Protein 3AAM (pdb70)

Secondary structure (DSSP, 8-state):
-EEEEB----STTHHHHHHHHHHHHT-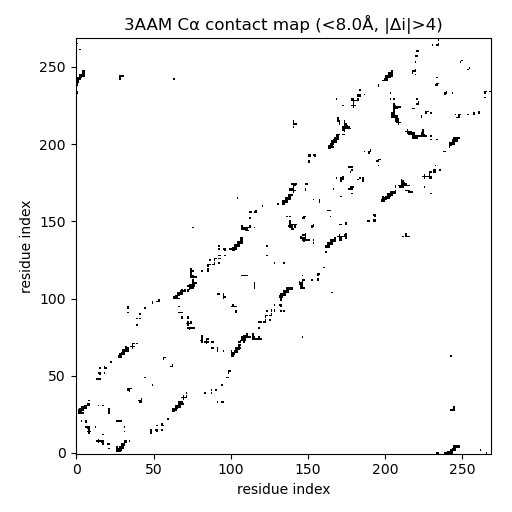S-EEEESS-TT--SPPP--HHHHHHHHHHHHHTT---EEEEPPTT--TT-SSTHHHHHHHHHHHHHHHHHHHT--EEEE---BS-HHHHHHHHHHHHHHHT--SSSEEEEE-----TTBS--SHHHHHHHHTTSS-EEEEEHHHHHHHT--TTT-HHHHHHHHHHHT-GGG--EEE--EESS-TT-----EE-TTSSSSTTHHHHHHT-GGGTTSEEEE-S--SHHHHHHHHHHHHHHHTT-

Structure (mmCIF, N/CA/C/O backbone):
data_3AAM
#
_entry.id   3AAM
#
_cell.length_a   36.646
_cell.length_b   85.273
_cell.length_c   36.580
_cell.angle_alpha   90.000
_cell.angle_beta   105.370
_cell.angle_gamma   90.000
#
_symmetry.space_group_name_H-M   'P 1 21 1'
#
loop_
_entity.id
_entity.type
_entity.pdbx_description
1 polymer 'Endonuclease IV'
2 non-polymer 'MANGANESE (II) ION'
3 non-polymer 'PHOSPHATE ION'
4 water water
#
loop_
_atom_site.group_PDB
_atom_site.id
_atom_site.type_symbol
_atom_site.label_atom_id
_atom_site.label_alt_id
_atom_site.label_comp_id
_atom_site.label_asym_id
_atom_site.label_entity_id
_atom_site.label_seq_id
_atom_site.pdbx_PDB_ins_code
_atom_site.Cartn_x
_atom_site.Cartn_y
_atom_site.Cartn_z
_atom_site.occupancy
_atom_site.B_iso_or_equiv
_atom_site.auth_seq_id
_atom_site.auth_comp_id
_atom_site.auth_asym_id
_atom_site.auth_atom_id
_atom_site.pdbx_PDB_model_num
ATOM 1 N N . PRO A 1 2 ? 7.318 10.150 2.373 1.00 16.89 2 PRO A N 1
ATOM 2 C CA . PRO A 1 2 ? 6.727 9.142 3.278 1.00 14.40 2 PRO A CA 1
ATOM 3 C C . PRO A 1 2 ? 5.276 8.830 2.927 1.00 14.27 2 PRO A C 1
ATOM 4 O O . PRO A 1 2 ? 4.510 9.716 2.546 1.00 16.46 2 PRO A O 1
ATOM 8 N N . ARG A 1 3 ? 4.905 7.562 3.063 1.00 11.18 3 ARG A N 1
ATOM 9 C CA . ARG A 1 3 ? 3.546 7.122 2.769 1.00 9.34 3 ARG A CA 1
ATOM 10 C C . ARG A 1 3 ? 2.656 7.356 3.984 1.00 8.03 3 ARG A C 1
ATOM 11 O O . ARG A 1 3 ? 3.127 7.329 5.127 1.00 8.24 3 ARG A O 1
ATOM 19 N N . TYR A 1 4 ? 1.368 7.590 3.738 1.00 6.63 4 TYR A N 1
ATOM 20 C CA . TYR A 1 4 ? 0.438 7.870 4.822 1.00 7.74 4 TYR A CA 1
ATOM 21 C C . TYR A 1 4 ? -0.928 7.235 4.601 1.00 7.46 4 TYR A C 1
ATOM 22 O O . TYR A 1 4 ? -1.371 7.041 3.468 1.00 6.80 4 TYR A O 1
ATOM 31 N N . GLY A 1 5 ? -1.605 6.929 5.700 1.00 7.42 5 GLY A N 1
ATOM 32 C CA . GLY A 1 5 ? -2.917 6.325 5.591 1.00 7.57 5 GLY A CA 1
ATOM 33 C C . GLY A 1 5 ? -3.654 6.256 6.908 1.00 7.60 5 GLY A C 1
ATOM 34 O O . GLY A 1 5 ? -3.177 6.742 7.939 1.00 7.69 5 GLY A O 1
ATOM 35 N N . PHE A 1 6 ? -4.828 5.636 6.859 1.00 7.18 6 PHE A N 1
ATOM 36 C CA . PHE A 1 6 ? -5.691 5.475 8.025 1.00 6.23 6 PHE A CA 1
ATOM 37 C C . PHE A 1 6 ? -5.957 4.000 8.249 1.00 5.67 6 PHE A C 1
ATOM 38 O O . PHE A 1 6 ? -5.525 3.141 7.477 1.00 6.51 6 PHE A O 1
ATOM 46 N N . HIS A 1 7 ? -6.696 3.724 9.316 1.00 7.25 7 HIS A N 1
ATOM 47 C CA . HIS A 1 7 ? -7.121 2.372 9.605 1.00 8.16 7 HIS A CA 1
ATOM 48 C C . HIS A 1 7 ? -8.492 2.304 8.946 1.00 8.15 7 HIS A C 1
ATOM 49 O O . HIS A 1 7 ? -9.388 3.094 9.271 1.00 9.52 7 HIS A O 1
ATOM 56 N N . LEU A 1 8 ? -8.640 1.377 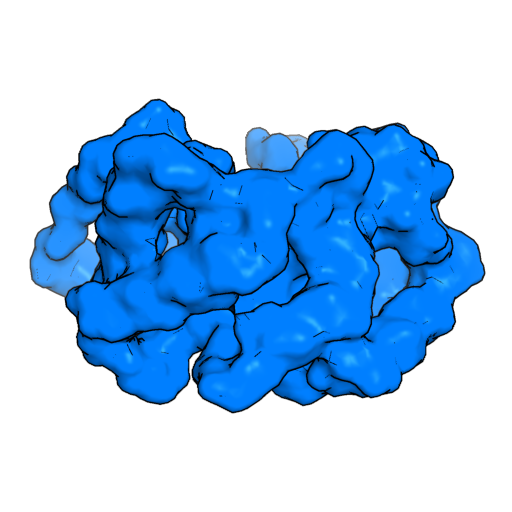8.005 1.00 7.75 8 LEU A N 1
ATOM 57 C CA . LEU A 1 8 ? -9.879 1.214 7.251 1.00 7.18 8 LEU A CA 1
ATOM 58 C C . LEU A 1 8 ? -10.678 -0.006 7.692 1.00 8.43 8 LEU A C 1
ATOM 59 O O . LEU A 1 8 ? -10.114 -0.990 8.174 1.00 9.17 8 LEU A O 1
ATOM 64 N N . SER A 1 9 ? -11.991 0.064 7.495 1.00 8.22 9 SER A N 1
ATOM 65 C CA . SER A 1 9 ? -12.892 -1.019 7.870 1.00 9.63 9 SER A CA 1
ATOM 66 C C . SER A 1 9 ? -12.901 -2.165 6.869 1.00 11.10 9 SER A C 1
ATOM 67 O O . SER A 1 9 ? -12.673 -1.966 5.676 1.00 12.29 9 SER A O 1
ATOM 70 N N . ILE A 1 10 ? -13.163 -3.370 7.366 1.00 11.08 10 ILE A N 1
ATOM 71 C CA . ILE A 1 10 ? -13.238 -4.545 6.508 1.00 12.52 10 ILE A CA 1
ATOM 72 C C . ILE A 1 10 ? -14.621 -5.172 6.628 1.00 13.36 10 ILE A C 1
ATOM 73 O O . ILE A 1 10 ? -14.877 -6.247 6.083 1.00 13.87 10 ILE A O 1
ATOM 78 N N . ALA A 1 11 ? -15.515 -4.494 7.342 1.00 13.16 11 ALA A N 1
ATOM 79 C CA . ALA A 1 11 ? -16.874 -4.992 7.524 1.00 16.43 11 ALA A CA 1
ATOM 80 C C . ALA A 1 11 ? -17.678 -4.825 6.238 1.00 16.95 11 ALA A C 1
ATOM 81 O O . ALA A 1 11 ? -17.324 -4.029 5.370 1.00 19.74 11 ALA A O 1
ATOM 83 N N . GLY A 1 12 ? -18.761 -5.582 6.115 1.00 19.51 12 GLY A N 1
ATOM 84 C CA . GLY A 1 12 ? -19.587 -5.472 4.926 1.00 19.27 12 GLY A CA 1
ATOM 85 C C . GLY A 1 12 ? -19.294 -6.493 3.844 1.00 18.90 12 GLY A C 1
ATOM 86 O O . GLY A 1 12 ? -18.365 -7.293 3.955 1.00 19.81 12 GLY A O 1
ATOM 87 N N . LYS A 1 13 ? -20.090 -6.439 2.781 1.00 18.27 13 LYS A N 1
ATOM 88 C CA . LYS A 1 13 ? -19.984 -7.355 1.650 1.00 18.44 13 LYS A CA 1
ATOM 89 C C . LYS A 1 13 ? -18.690 -7.243 0.845 1.00 18.42 13 LYS A C 1
ATOM 90 O O . LYS A 1 13 ? -18.339 -8.164 0.110 1.00 17.32 13 LYS A O 1
ATOM 96 N N . LYS A 1 14 ? -17.987 -6.122 0.978 1.00 18.48 14 LYS A N 1
ATOM 97 C CA . LYS A 1 14 ? -16.735 -5.923 0.253 1.00 18.18 14 LYS A CA 1
ATOM 98 C C . LYS A 1 14 ? -15.561 -6.597 0.963 1.00 17.32 14 LYS A C 1
ATOM 99 O O . LYS A 1 14 ? -14.504 -6.803 0.368 1.00 16.85 14 LYS A O 1
ATOM 105 N N . GLY A 1 15 ? -15.749 -6.936 2.235 1.00 15.59 15 GLY A N 1
ATOM 106 C CA . GLY A 1 15 ? -14.688 -7.580 2.990 1.00 14.19 15 GLY A CA 1
ATOM 107 C C . GLY A 1 15 ? -13.393 -6.787 2.980 1.00 13.89 15 GLY A C 1
ATOM 108 O O . GLY A 1 15 ? -13.409 -5.554 2.948 1.00 13.85 15 GLY A O 1
ATOM 109 N N . VAL A 1 16 ? -12.264 -7.487 3.006 1.00 13.76 16 VAL A N 1
ATOM 110 C CA . VAL A 1 16 ? -10.972 -6.810 3.000 1.00 13.53 16 VAL A CA 1
ATOM 111 C C . VAL A 1 16 ? -10.721 -6.080 1.684 1.00 12.78 16 VAL A C 1
ATOM 112 O O . VAL A 1 16 ? -9.942 -5.128 1.632 1.00 12.04 16 VAL A O 1
ATOM 116 N N . ALA A 1 17 ? -11.382 -6.525 0.621 1.00 11.53 17 ALA A N 1
ATOM 117 C CA . ALA A 1 17 ? -11.218 -5.886 -0.680 1.00 12.58 17 ALA A CA 1
ATOM 118 C C . ALA A 1 17 ? -11.759 -4.462 -0.612 1.00 11.62 17 ALA A C 1
ATOM 119 O O . ALA A 1 17 ? -11.259 -3.561 -1.287 1.00 10.98 17 ALA A O 1
ATOM 121 N N . GLY A 1 18 ? -12.785 -4.264 0.210 1.00 11.64 18 GLY A N 1
ATOM 122 C CA . GLY A 1 18 ? -13.372 -2.945 0.351 1.00 10.64 18 GLY A CA 1
ATOM 123 C C . GLY A 1 18 ? -12.380 -1.921 0.873 1.00 9.39 18 GLY A C 1
ATOM 124 O O . GLY A 1 18 ? -12.429 -0.747 0.502 1.00 10.07 18 GLY A O 1
ATOM 125 N N . ALA A 1 19 ? -11.475 -2.365 1.739 1.00 9.69 19 ALA A N 1
ATOM 126 C CA . ALA A 1 19 ? -10.472 -1.471 2.302 1.00 8.99 19 ALA A CA 1
ATOM 127 C C . ALA A 1 19 ? -9.509 -1.000 1.219 1.00 9.18 19 ALA A C 1
ATOM 128 O O . ALA A 1 19 ? -9.112 0.165 1.195 1.00 9.44 19 ALA A O 1
ATOM 130 N N . VAL A 1 20 ? -9.118 -1.909 0.330 1.00 9.22 20 VAL A N 1
ATOM 131 C CA . VAL A 1 20 ? -8.213 -1.541 -0.750 1.00 10.22 20 VAL A CA 1
ATOM 132 C C . VAL A 1 20 ? -8.888 -0.470 -1.608 1.00 8.78 20 VAL A C 1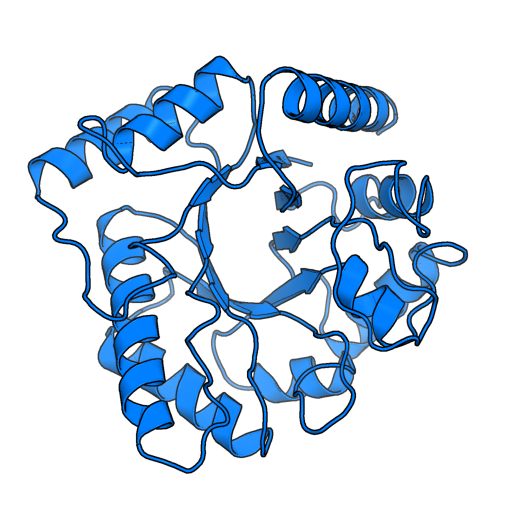
ATOM 133 O O . VAL A 1 20 ? -8.273 0.534 -1.966 1.00 9.52 20 VAL A O 1
ATOM 137 N N . GLU A 1 21 ? -10.162 -0.682 -1.927 1.00 10.90 21 GLU A N 1
ATOM 138 C CA . GLU A 1 21 ? -10.897 0.276 -2.746 1.00 9.97 21 GLU A CA 1
ATOM 139 C C . GLU A 1 21 ? -11.018 1.638 -2.081 1.00 8.63 21 GLU A C 1
ATOM 140 O O . GLU A 1 21 ? -10.879 2.670 -2.741 1.00 8.87 21 GLU A O 1
ATOM 146 N N . GLU A 1 22 ? -11.283 1.648 -0.776 1.00 9.08 22 GLU A N 1
ATOM 147 C CA . GLU A 1 22 ? -11.420 2.905 -0.055 1.00 8.67 22 GLU A CA 1
ATOM 148 C C . GLU A 1 22 ? -10.091 3.654 0.008 1.00 8.66 22 GLU A C 1
ATOM 149 O O . GLU A 1 22 ? -10.060 4.885 -0.059 1.00 7.64 22 GLU A O 1
ATOM 155 N N . ALA A 1 23 ? -8.993 2.914 0.131 1.00 9.09 23 ALA A N 1
ATOM 156 C CA . ALA A 1 23 ? -7.677 3.542 0.171 1.00 7.33 23 ALA A CA 1
ATOM 157 C C . ALA A 1 23 ? -7.427 4.265 -1.148 1.00 9.00 23 ALA A C 1
ATOM 158 O O . ALA A 1 23 ? -6.926 5.390 -1.169 1.00 7.97 23 ALA A O 1
ATOM 160 N N . THR A 1 24 ? -7.783 3.622 -2.256 1.00 9.66 24 THR A N 1
ATOM 161 C CA . THR A 1 24 ? -7.600 4.235 -3.564 1.00 11.00 24 THR A CA 1
ATOM 162 C C . THR A 1 24 ? -8.509 5.448 -3.724 1.00 11.14 24 THR A C 1
ATOM 163 O O . THR A 1 24 ? -8.093 6.490 -4.233 1.00 11.82 24 THR A O 1
ATOM 167 N N . ALA A 1 25 ? -9.751 5.306 -3.275 1.00 9.57 25 ALA A N 1
ATOM 168 C CA . ALA A 1 25 ? -10.731 6.382 -3.384 1.00 10.06 25 ALA A CA 1
ATOM 169 C C . ALA A 1 25 ? -10.322 7.617 -2.584 1.00 10.97 25 ALA A C 1
ATOM 170 O O . ALA A 1 25 ? -10.510 8.753 -3.034 1.00 11.12 25 ALA A O 1
ATOM 172 N N . LEU A 1 26 ? -9.761 7.395 -1.398 1.00 9.64 26 LEU A N 1
ATOM 173 C CA . LEU A 1 26 ? -9.327 8.497 -0.546 1.00 9.34 26 LEU A CA 1
ATOM 174 C C . LEU A 1 26 ? -7.997 9.086 -0.996 1.00 9.16 26 LEU A C 1
ATOM 175 O O . LEU A 1 26 ? -7.658 10.210 -0.631 1.00 10.15 26 LEU A O 1
ATOM 180 N N . GLY A 1 27 ? -7.242 8.323 -1.779 1.00 9.10 27 GLY A N 1
ATOM 181 C CA . GLY A 1 27 ? -5.950 8.797 -2.235 1.00 8.64 27 GLY A CA 1
ATOM 182 C C . GLY A 1 27 ? -4.852 8.529 -1.218 1.00 7.80 27 GLY A C 1
ATOM 183 O O . GLY A 1 27 ? -3.854 9.245 -1.174 1.00 7.97 27 GLY A O 1
ATOM 184 N N . LEU A 1 28 ? -5.036 7.506 -0.392 1.00 7.55 28 LEU A N 1
ATOM 185 C CA . LEU A 1 28 ? -4.029 7.156 0.612 1.00 6.89 28 LEU A CA 1
ATOM 186 C C . LEU A 1 28 ? -2.852 6.468 -0.069 1.00 8.07 28 LEU A C 1
ATOM 187 O O . LEU A 1 28 ? -2.990 5.939 -1.171 1.00 10.05 28 LEU A O 1
ATOM 192 N N . THR A 1 29 ? -1.690 6.475 0.581 1.00 7.78 29 THR A N 1
ATOM 193 C CA . THR A 1 29 ? -0.534 5.801 0.005 1.00 7.66 29 THR A CA 1
ATOM 194 C C . THR A 1 29 ? -0.074 4.644 0.887 1.00 8.28 29 THR A C 1
ATOM 195 O O . THR A 1 29 ? 1.006 4.082 0.701 1.00 9.06 29 THR A O 1
ATOM 199 N N . ALA A 1 30 ? -0.937 4.283 1.831 1.00 7.03 30 ALA A N 1
ATOM 200 C CA . ALA A 1 30 ? -0.714 3.176 2.752 1.00 5.43 30 ALA A CA 1
ATOM 201 C C . ALA A 1 30 ? -1.999 3.010 3.545 1.00 5.05 30 ALA A C 1
ATOM 202 O O . ALA A 1 30 ? -2.797 3.942 3.629 1.00 6.24 30 ALA A O 1
ATOM 204 N N . PHE A 1 31 ? -2.218 1.826 4.108 1.00 5.12 31 PHE A N 1
ATOM 205 C CA . PHE A 1 31 ? -3.413 1.612 4.916 1.00 5.10 31 PHE A CA 1
ATOM 206 C C . PHE A 1 31 ? -3.254 0.474 5.913 1.00 6.26 31 PHE A C 1
ATOM 207 O O . PHE A 1 31 ? -2.326 -0.333 5.824 1.00 7.73 31 PHE A O 1
ATOM 215 N N . GLN A 1 32 ? -4.164 0.438 6.876 1.00 5.42 32 GLN A N 1
ATOM 216 C CA . GLN A 1 32 ? -4.150 -0.564 7.929 1.00 6.34 32 GLN A CA 1
ATOM 217 C C . GLN A 1 32 ? -5.556 -1.108 8.129 1.00 4.98 32 GLN A C 1
ATOM 218 O O . GLN A 1 32 ? -6.530 -0.384 7.974 1.00 6.16 32 GLN A O 1
ATOM 224 N N . ILE A 1 33 ? -5.642 -2.388 8.474 1.00 6.54 33 ILE A N 1
ATOM 225 C CA . ILE A 1 33 ? -6.915 -3.053 8.718 1.00 7.01 33 ILE A CA 1
ATOM 226 C C . ILE A 1 33 ? -6.744 -4.077 9.831 1.00 8.35 33 ILE A C 1
ATOM 227 O O . ILE A 1 33 ? -5.624 -4.354 10.266 1.00 7.43 33 ILE A O 1
ATOM 232 N N . PHE A 1 34 ? -7.864 -4.617 10.301 1.00 8.28 34 PHE A N 1
ATOM 233 C CA . PHE A 1 34 ? -7.844 -5.675 11.304 1.00 7.53 34 PHE A CA 1
ATOM 234 C C . PHE A 1 34 ? -8.036 -6.926 10.454 1.00 10.05 34 PHE A C 1
ATOM 235 O O . PHE A 1 34 ? -8.420 -6.821 9.288 1.00 11.70 34 PHE A O 1
ATOM 243 N N . ALA A 1 35 ? -7.767 -8.098 11.023 1.00 8.77 35 ALA A N 1
ATOM 244 C CA . ALA A 1 35 ? -7.953 -9.355 10.299 1.00 9.04 35 ALA A CA 1
ATOM 245 C C . ALA A 1 35 ? -9.296 -9.973 10.686 1.00 9.48 35 ALA A C 1
ATOM 246 O O . ALA A 1 35 ? -9.722 -10.980 10.117 1.00 8.92 35 ALA A O 1
ATOM 248 N N . LYS A 1 36 ? -9.943 -9.358 11.671 1.00 10.16 36 LYS A N 1
ATOM 249 C CA . LYS A 1 36 ? -11.256 -9.771 12.159 1.00 11.53 36 LYS A CA 1
ATOM 250 C C . LYS A 1 36 ? -11.724 -8.708 13.143 1.00 13.20 36 LYS A C 1
ATOM 251 O O . LYS A 1 36 ? -10.936 -7.856 13.554 1.00 12.50 36 LYS A O 1
ATOM 257 N N . SER A 1 37 ? -13.002 -8.739 13.510 1.00 13.44 37 SER A N 1
ATOM 258 C CA . SER A 1 37 ? -13.521 -7.754 14.449 1.00 15.01 37 SER A CA 1
ATOM 259 C C . SER A 1 37 ? -12.674 -7.781 15.716 1.00 14.99 37 SER A C 1
ATOM 260 O O . SER A 1 37 ? -12.440 -8.842 16.293 1.00 15.92 37 SER A O 1
ATOM 263 N N . PRO A 1 38 ? -12.198 -6.610 16.160 1.00 14.83 38 PRO A N 1
ATOM 264 C CA . PRO A 1 38 ? -11.370 -6.511 17.366 1.00 16.10 38 PRO A CA 1
ATOM 265 C C . PRO A 1 38 ? -12.135 -6.779 18.660 1.00 16.64 38 PRO A C 1
ATOM 266 O O . PRO A 1 38 ? -11.534 -7.034 19.702 1.00 17.15 38 PRO A O 1
ATOM 270 N N . ARG A 1 39 ? -13.460 -6.725 18.586 1.00 18.51 39 ARG A N 1
ATOM 271 C CA . ARG A 1 39 ? -14.301 -6.952 19.754 1.00 21.66 39 ARG A CA 1
ATOM 272 C C . ARG A 1 39 ? -14.505 -8.427 20.086 1.00 21.71 39 ARG A C 1
ATOM 273 O O . ARG A 1 39 ? -14.969 -8.762 21.174 1.00 22.37 39 ARG A O 1
ATOM 281 N N . SER A 1 40 ? -14.168 -9.312 19.156 1.00 21.33 40 SER A N 1
ATOM 282 C CA . SER A 1 40 ? -14.343 -10.738 19.403 1.00 23.20 40 SER A CA 1
ATOM 283 C C . SER A 1 40 ? -13.099 -11.557 19.087 1.00 22.62 40 SER A C 1
ATOM 284 O O . SER A 1 40 ? -12.286 -11.173 18.249 1.00 22.99 40 SER A O 1
ATOM 287 N N . TRP A 1 41 ? -12.960 -12.690 19.771 1.00 21.96 41 TRP A N 1
ATOM 288 C CA . TRP A 1 41 ? -11.818 -13.574 19.580 1.00 21.69 41 TRP A CA 1
ATOM 289 C C . TRP A 1 41 ? -11.965 -14.482 18.364 1.00 21.73 41 TRP A C 1
ATOM 290 O O . TRP A 1 41 ? -10.981 -15.036 17.877 1.00 22.96 41 TRP A O 1
ATOM 301 N N . ARG A 1 42 ? -13.193 -14.638 17.881 1.00 22.87 42 ARG A N 1
ATOM 302 C CA . ARG A 1 42 ? -13.461 -15.502 16.735 1.00 24.17 42 ARG A CA 1
ATOM 303 C C . ARG A 1 42 ? -12.760 -15.061 15.451 1.00 21.47 42 ARG A C 1
ATOM 304 O O . ARG A 1 42 ? -12.896 -13.918 15.021 1.00 21.53 42 ARG A O 1
ATOM 312 N N . PRO A 1 43 ? -11.993 -15.968 14.825 1.00 20.40 43 PRO A N 1
ATOM 313 C CA . PRO A 1 43 ? -11.300 -15.612 13.583 1.00 19.43 43 PRO A CA 1
ATOM 314 C C . PRO A 1 43 ? -12.313 -15.404 12.463 1.00 18.37 43 PRO A C 1
ATOM 315 O O . PRO A 1 43 ? -13.381 -16.021 12.459 1.00 19.50 43 PRO A O 1
ATOM 319 N N . ARG A 1 44 ? -11.975 -14.534 11.517 1.00 15.64 44 ARG A N 1
ATOM 320 C CA . ARG A 1 44 ? -12.859 -14.239 10.393 1.00 14.07 44 ARG A CA 1
ATOM 321 C C . ARG A 1 44 ? -12.461 -15.036 9.160 1.00 13.07 44 ARG A C 1
ATOM 322 O O . ARG A 1 44 ? -11.328 -14.942 8.680 1.00 13.02 44 ARG A O 1
ATOM 330 N N . ALA A 1 45 ? -13.401 -15.825 8.649 1.00 14.10 45 ALA A N 1
ATOM 331 C CA . ALA A 1 45 ? -13.140 -16.642 7.474 1.00 14.08 45 ALA A CA 1
ATOM 332 C C . ALA A 1 45 ? -12.678 -15.789 6.300 1.00 14.26 45 ALA A C 1
ATOM 333 O O . ALA A 1 45 ? -13.261 -14.740 6.000 1.00 14.62 45 ALA A O 1
ATOM 335 N N . LEU A 1 46 ? -11.620 -16.246 5.641 1.00 13.74 46 LEU A N 1
ATOM 336 C CA . LEU A 1 46 ? -11.068 -15.544 4.493 1.00 15.26 46 LEU A CA 1
ATOM 337 C C . LEU A 1 46 ? -11.045 -16.519 3.317 1.00 15.24 46 LEU A C 1
ATOM 338 O O . LEU A 1 46 ? -10.197 -17.405 3.258 1.00 15.64 46 LEU A O 1
ATOM 343 N N . SER A 1 47 ? -11.985 -16.350 2.391 1.00 16.29 47 SER A N 1
ATOM 344 C CA . SER A 1 47 ? -12.093 -17.221 1.220 1.00 16.37 47 SER A CA 1
ATOM 345 C C . SER A 1 47 ? -11.022 -16.960 0.167 1.00 15.91 47 SER A C 1
ATOM 346 O O . SER A 1 47 ? -10.485 -15.860 0.073 1.00 13.49 47 SER A O 1
ATOM 349 N N . PRO A 1 48 ? -10.700 -17.978 -0.647 1.00 15.51 48 PRO A N 1
ATOM 350 C CA . PRO A 1 48 ? -9.687 -17.812 -1.693 1.00 14.83 48 PRO A CA 1
ATOM 351 C C . PRO A 1 48 ? -10.065 -16.701 -2.670 1.00 12.92 48 PRO A C 1
ATOM 352 O O . PRO A 1 48 ? -9.200 -15.993 -3.188 1.00 13.69 48 PRO A O 1
ATOM 356 N N . ALA A 1 49 ? -11.364 -16.551 -2.920 1.00 13.33 49 ALA A N 1
ATOM 357 C CA . ALA A 1 49 ? -11.844 -15.519 -3.829 1.00 13.83 49 ALA A CA 1
ATOM 358 C C . ALA A 1 49 ? -11.570 -14.137 -3.250 1.00 13.17 49 ALA A C 1
ATOM 359 O O . ALA A 1 49 ? -11.193 -13.220 -3.977 1.00 14.61 49 ALA A O 1
ATOM 361 N N . GLU A 1 50 ? -11.755 -13.989 -1.941 1.00 12.75 50 GLU A N 1
ATOM 362 C CA . GLU A 1 50 ? -11.504 -12.702 -1.303 1.00 12.89 50 GLU A CA 1
ATOM 363 C C . GLU A 1 50 ? -10.005 -12.412 -1.317 1.00 13.13 50 GLU A C 1
ATOM 364 O O . GLU A 1 50 ? -9.586 -11.270 -1.507 1.00 11.69 50 GLU A O 1
ATOM 370 N N . VAL A 1 51 ? -9.195 -13.449 -1.116 1.00 12.62 51 VAL A N 1
ATOM 371 C CA . VAL A 1 51 ? -7.746 -13.281 -1.133 1.00 12.78 51 VAL A CA 1
ATOM 372 C C . VAL A 1 51 ? -7.316 -12.786 -2.512 1.00 12.04 51 VAL A C 1
ATOM 373 O O . VAL A 1 51 ? -6.524 -11.850 -2.631 1.00 11.62 51 VAL A O 1
ATOM 377 N N . GLU A 1 52 ? -7.849 -13.418 -3.557 1.00 12.33 52 GLU A N 1
ATOM 378 C CA . GLU A 1 52 ? -7.523 -13.044 -4.929 1.00 12.99 52 GLU A CA 1
ATOM 379 C C . GLU A 1 52 ? -7.941 -11.607 -5.225 1.00 11.58 52 GLU A C 1
ATOM 380 O O . GLU A 1 52 ? -7.203 -10.860 -5.864 1.00 11.92 52 GLU A O 1
ATOM 386 N N . ALA A 1 53 ? -9.125 -11.225 -4.759 1.00 10.66 53 ALA A N 1
ATOM 387 C CA . ALA A 1 53 ? -9.629 -9.875 -4.985 1.00 10.63 53 ALA A CA 1
ATOM 388 C C . ALA A 1 53 ? -8.758 -8.832 -4.290 1.00 10.30 53 ALA A C 1
ATOM 389 O O . ALA A 1 53 ? -8.428 -7.799 -4.871 1.00 10.78 53 ALA A O 1
ATOM 391 N N . PHE A 1 54 ? -8.384 -9.113 -3.047 1.00 11.52 54 PHE A N 1
ATOM 392 C CA . PHE A 1 54 ? -7.548 -8.208 -2.264 1.00 11.25 54 PHE A CA 1
ATOM 393 C C . PHE A 1 54 ? -6.217 -7.969 -2.973 1.00 10.47 54 PHE A C 1
ATOM 394 O O . PHE A 1 54 ? -5.814 -6.828 -3.199 1.00 11.64 54 PHE A O 1
ATOM 402 N N . ARG A 1 55 ? -5.535 -9.054 -3.317 1.00 11.24 55 ARG A N 1
ATOM 403 C CA . ARG A 1 55 ? -4.253 -8.955 -3.999 1.00 11.91 55 ARG A CA 1
ATOM 404 C C . ARG A 1 55 ? -4.358 -8.264 -5.354 1.00 12.21 55 ARG A C 1
ATOM 405 O O . ARG A 1 55 ? -3.553 -7.395 -5.675 1.00 11.71 55 ARG A O 1
ATOM 413 N N . ALA A 1 56 ? -5.348 -8.652 -6.152 1.00 11.93 56 ALA A N 1
ATOM 414 C CA . ALA A 1 56 ? -5.525 -8.063 -7.476 1.00 13.43 56 ALA A CA 1
ATOM 415 C C . ALA A 1 56 ? -5.823 -6.573 -7.389 1.00 12.38 56 ALA A C 1
ATOM 416 O O . ALA A 1 56 ? -5.264 -5.774 -8.141 1.00 15.15 56 ALA A O 1
ATOM 418 N N . LEU A 1 57 ? -6.712 -6.200 -6.474 1.00 13.56 57 LEU A N 1
ATOM 419 C CA . LEU A 1 57 ? -7.064 -4.799 -6.302 1.00 14.07 57 LEU A CA 1
ATOM 420 C C . LEU A 1 57 ? -5.862 -3.996 -5.819 1.00 13.59 57 LEU A C 1
ATOM 421 O O . LEU A 1 57 ? -5.604 -2.896 -6.309 1.00 14.64 57 LEU A O 1
ATOM 426 N N . ARG A 1 58 ? -5.115 -4.549 -4.866 1.00 13.76 58 ARG A N 1
ATOM 427 C CA . ARG A 1 58 ? -3.945 -3.857 -4.340 1.00 15.53 58 ARG A CA 1
ATOM 428 C C . ARG A 1 58 ? -2.887 -3.625 -5.410 1.00 15.59 58 ARG A C 1
ATOM 429 O O . ARG A 1 58 ? -2.394 -2.513 -5.586 1.00 16.56 58 ARG A O 1
ATOM 437 N N . GLU A 1 59 ? -2.538 -4.686 -6.124 1.00 16.42 59 GLU A N 1
ATOM 438 C CA . GLU A 1 59 ? -1.522 -4.599 -7.161 1.00 16.04 59 GLU A CA 1
ATOM 439 C C . GLU A 1 59 ? -1.897 -3.670 -8.317 1.00 15.70 59 GLU A C 1
ATOM 440 O O . GLU A 1 59 ? -1.030 -3.023 -8.906 1.00 17.31 59 GLU A O 1
ATOM 446 N N . ALA A 1 60 ? -3.188 -3.589 -8.627 1.00 16.07 60 ALA A N 1
ATOM 447 C CA . ALA A 1 60 ? -3.659 -2.744 -9.722 1.00 15.65 60 ALA A CA 1
ATOM 448 C C . ALA A 1 60 ? -3.628 -1.254 -9.396 1.00 16.07 60 ALA A C 1
ATOM 449 O O . ALA A 1 60 ? -3.527 -0.419 -10.293 1.00 15.67 60 ALA A O 1
ATOM 451 N N . SER A 1 61 ? -3.721 -0.912 -8.118 1.00 16.20 61 SER A N 1
ATOM 452 C CA . SER A 1 61 ? -3.716 0.493 -7.746 1.00 16.38 61 SER A CA 1
ATOM 453 C C . SER A 1 61 ? -2.560 0.921 -6.859 1.00 17.15 61 SER A C 1
ATOM 454 O O . SER A 1 61 ? -2.770 1.484 -5.785 1.00 18.26 61 SER A O 1
ATOM 457 N N . GLY A 1 62 ? -1.342 0.648 -7.315 1.00 16.44 62 GLY A N 1
ATOM 458 C CA . GLY A 1 62 ? -0.164 1.062 -6.571 1.00 18.13 62 GLY A CA 1
ATOM 459 C C . GLY A 1 62 ? 0.485 0.107 -5.588 1.00 17.93 62 GLY A C 1
ATOM 460 O O . GLY A 1 62 ? 1.590 0.380 -5.119 1.00 19.12 62 GLY A O 1
ATOM 461 N N . GLY A 1 63 ? -0.170 -1.004 -5.268 1.00 17.25 63 GLY A N 1
ATOM 462 C CA . GLY A 1 63 ? 0.418 -1.933 -4.318 1.00 15.73 63 GLY A CA 1
ATOM 463 C C . GLY A 1 63 ? 0.796 -1.216 -3.033 1.00 15.91 63 GLY A C 1
ATOM 464 O O . GLY A 1 63 ? 1.905 -1.372 -2.513 1.00 16.24 63 GLY A O 1
ATOM 465 N N . LEU A 1 64 ? -0.134 -0.418 -2.524 1.00 14.47 64 LEU A N 1
ATOM 466 C CA . LEU A 1 64 ? 0.084 0.344 -1.300 1.00 13.55 64 LEU A CA 1
ATOM 467 C C . LEU A 1 64 ? 0.441 -0.538 -0.117 1.00 12.32 64 LEU A C 1
ATOM 468 O O . LEU A 1 64 ? -0.185 -1.574 0.107 1.00 12.74 64 LEU A O 1
ATOM 473 N N . PRO A 1 65 ? 1.454 -0.129 0.661 1.00 11.39 65 PRO A N 1
ATOM 474 C CA . PRO A 1 65 ? 1.872 -0.900 1.831 1.00 11.93 65 PRO A CA 1
ATOM 475 C C . PRO A 1 65 ? 0.674 -1.073 2.746 1.00 11.94 65 PRO A C 1
ATOM 476 O O . PRO A 1 65 ? -0.101 -0.131 2.967 1.00 10.90 65 PRO A O 1
ATOM 480 N N . ALA A 1 66 ? 0.522 -2.277 3.280 1.00 11.38 66 ALA A N 1
ATOM 481 C CA . ALA A 1 66 ? -0.592 -2.569 4.162 1.00 11.64 66 ALA A CA 1
ATOM 482 C C . ALA A 1 66 ? -0.104 -3.107 5.494 1.00 9.93 66 ALA A C 1
ATOM 483 O O . ALA A 1 66 ? 0.961 -3.722 5.583 1.00 10.86 66 ALA A O 1
ATOM 485 N N . VAL A 1 67 ? -0.893 -2.865 6.532 1.00 8.40 67 VAL A N 1
ATOM 486 C CA . VAL A 1 67 ? -0.563 -3.323 7.867 1.00 7.69 67 VAL A CA 1
ATOM 487 C C . VAL A 1 67 ? -1.805 -3.924 8.500 1.00 7.46 67 VAL A C 1
ATOM 488 O O . VAL A 1 67 ? -2.898 -3.380 8.360 1.00 6.02 67 VAL A O 1
ATOM 492 N N . ILE A 1 68 ? -1.641 -5.052 9.180 1.00 7.13 68 ILE A N 1
ATOM 493 C CA . ILE A 1 68 ? -2.754 -5.667 9.883 1.00 7.10 68 ILE A CA 1
ATOM 494 C C . ILE A 1 68 ? -2.504 -5.422 11.367 1.00 8.04 68 ILE A C 1
ATOM 495 O O . ILE A 1 68 ? -1.424 -5.721 11.880 1.00 9.04 68 ILE A O 1
ATOM 500 N N . HIS A 1 69 ? -3.493 -4.844 12.042 1.00 5.98 69 HIS A N 1
ATOM 501 C CA . HIS A 1 69 ? -3.380 -4.560 13.465 1.00 6.33 69 HIS A CA 1
ATOM 502 C C . HIS A 1 69 ? -4.055 -5.680 14.253 1.00 7.49 69 HIS A C 1
ATOM 503 O O . HIS A 1 69 ? -5.161 -6.099 13.914 1.00 8.15 69 HIS A O 1
ATOM 510 N N . ALA A 1 70 ? -3.382 -6.174 15.286 1.00 8.38 70 ALA A N 1
ATOM 511 C CA . ALA A 1 70 ? -3.948 -7.215 16.138 1.00 9.70 70 ALA A CA 1
ATOM 512 C C . ALA A 1 70 ? -4.973 -6.536 17.042 1.00 10.31 70 ALA A C 1
ATOM 513 O O . ALA A 1 70 ? -4.925 -5.323 17.244 1.00 10.68 70 ALA A O 1
ATOM 515 N N . SER A 1 71 ? -5.902 -7.307 17.593 1.00 9.06 71 SER A N 1
ATOM 516 C CA . SER A 1 71 ? -6.908 -6.722 18.470 1.00 11.08 71 SER A CA 1
ATOM 517 C C . SER A 1 71 ? -6.313 -6.272 19.793 1.00 11.16 71 SER A C 1
ATOM 518 O O . SER A 1 71 ? -5.271 -6.767 20.218 1.00 9.94 71 SER A O 1
ATOM 521 N N . TYR A 1 72 ? -6.988 -5.331 20.445 1.00 11.14 72 TYR A N 1
ATOM 522 C CA . TYR A 1 72 ? -6.547 -4.829 21.735 1.00 11.01 72 TYR A CA 1
ATOM 523 C C . TYR A 1 72 ? -6.712 -5.952 22.758 1.00 10.90 72 TYR A C 1
ATOM 524 O O . TYR A 1 72 ? -6.137 -5.909 23.845 1.00 10.97 72 TYR A O 1
ATOM 533 N N . LEU A 1 73 ? -7.504 -6.958 22.393 1.00 8.93 73 LEU A N 1
ATOM 534 C CA . LEU A 1 73 ? -7.759 -8.097 23.265 1.00 10.30 73 LEU A CA 1
ATOM 535 C C . LEU A 1 73 ? -6.497 -8.901 23.522 1.00 10.29 73 LEU A C 1
ATOM 536 O O . LEU A 1 73 ? -6.355 -9.536 24.564 1.00 11.17 73 LEU A O 1
ATOM 541 N N . VAL A 1 74 ? -5.583 -8.877 22.564 1.00 10.42 74 VAL A N 1
ATOM 542 C CA . VAL A 1 74 ? -4.348 -9.632 22.697 1.00 9.89 74 VAL A CA 1
ATOM 543 C C . VAL A 1 74 ? -3.457 -9.106 23.815 1.00 9.65 74 VAL A C 1
ATOM 544 O O . VAL A 1 74 ? -3.100 -7.929 23.838 1.00 10.97 74 VAL A O 1
ATOM 548 N N . ASN A 1 75 ? -3.120 -9.979 24.759 1.00 9.32 75 ASN A N 1
ATOM 549 C CA . ASN A 1 75 ? -2.234 -9.607 25.856 1.00 8.40 75 ASN A CA 1
ATOM 550 C C . ASN A 1 75 ? -1.166 -10.684 26.007 1.00 7.80 75 ASN A C 1
ATOM 551 O O . ASN A 1 75 ? -1.351 -11.672 26.719 1.00 8.18 75 ASN A O 1
ATOM 556 N N . LEU A 1 76 ? -0.045 -10.482 25.327 1.00 7.36 76 LEU A N 1
ATOM 557 C CA . LEU A 1 76 ? 1.054 -11.434 25.359 1.00 8.48 76 LEU A CA 1
ATOM 558 C C . LEU A 1 76 ? 1.763 -11.497 26.708 1.00 7.84 76 LEU A C 1
ATOM 559 O O . LEU A 1 76 ? 2.643 -12.332 26.902 1.00 8.85 76 LEU A O 1
ATOM 564 N N . GLY A 1 77 ? 1.371 -10.628 27.636 1.00 8.93 77 GLY A N 1
ATOM 565 C CA . GLY A 1 77 ? 1.990 -10.633 28.951 1.00 8.59 77 GLY A CA 1
ATOM 566 C C . GLY A 1 77 ? 1.156 -11.349 30.000 1.00 7.85 77 GLY A C 1
ATOM 567 O O . GLY A 1 77 ? 1.583 -11.500 31.145 1.00 10.42 77 GLY A O 1
ATOM 568 N N . ALA A 1 78 ? -0.029 -11.808 29.612 1.00 8.18 78 ALA A N 1
ATOM 569 C CA . ALA A 1 78 ? -0.920 -12.492 30.542 1.00 8.86 78 ALA A CA 1
ATOM 570 C C . ALA A 1 78 ? -0.315 -13.768 31.104 1.00 10.36 78 ALA A C 1
ATOM 571 O O . ALA A 1 78 ? 0.320 -14.537 30.385 1.00 10.26 78 ALA A O 1
ATOM 573 N N . GLU A 1 79 ? -0.515 -13.983 32.400 1.00 11.61 79 GLU A N 1
ATOM 574 C CA . GLU A 1 79 ? -0.022 -15.185 33.059 1.00 12.93 79 GLU A CA 1
ATOM 575 C C . GLU A 1 79 ? -1.069 -16.290 32.934 1.00 12.82 79 GLU A C 1
ATOM 576 O O . GLU A 1 79 ? -0.727 -17.468 32.840 1.00 14.08 79 GLU A O 1
ATOM 582 N N . GLY A 1 80 ? -2.340 -15.895 32.924 1.00 12.98 80 GLY A N 1
ATOM 583 C CA . GLY A 1 80 ? -3.426 -16.852 32.814 1.00 12.24 80 GLY A CA 1
ATOM 584 C C . GLY A 1 80 ? -3.640 -17.365 31.402 1.00 12.28 80 GLY A C 1
ATOM 585 O O . GLY A 1 80 ? -2.859 -17.066 30.498 1.00 11.92 80 GLY A O 1
ATOM 586 N N . GLU A 1 81 ? -4.712 -18.131 31.218 1.00 11.18 81 GLU A N 1
ATOM 587 C CA . GLU A 1 81 ? -5.035 -18.721 29.925 1.00 9.76 81 GLU A CA 1
ATOM 588 C C . GLU A 1 81 ? -5.348 -17.680 28.853 1.00 10.15 81 GLU A C 1
ATOM 589 O O . GLU A 1 81 ? -5.482 -18.008 27.674 1.00 9.97 81 GLU A O 1
ATOM 595 N N . LEU A 1 82 ? -5.476 -16.424 29.266 1.00 10.93 82 LEU A N 1
ATOM 596 C CA . LEU A 1 82 ? -5.710 -15.339 28.321 1.00 10.55 82 LEU A CA 1
ATOM 597 C C . LEU A 1 82 ? -4.489 -15.309 27.397 1.00 10.61 82 LEU A C 1
ATOM 598 O O . LEU A 1 82 ? -4.564 -14.855 26.255 1.00 11.44 82 LEU A O 1
ATOM 603 N N . TRP A 1 83 ? -3.364 -15.811 27.898 1.00 9.54 83 TRP A N 1
ATOM 604 C CA . TRP A 1 83 ? -2.133 -15.843 27.122 1.00 9.38 83 TRP A CA 1
ATOM 605 C C . TRP A 1 83 ? -2.314 -16.743 25.904 1.00 8.85 83 TRP A C 1
ATOM 606 O O . TRP A 1 83 ? -2.024 -16.340 24.780 1.00 9.02 83 TRP A O 1
ATOM 617 N N . GLU A 1 84 ? -2.797 -17.961 26.132 1.00 8.37 84 GLU A N 1
ATOM 618 C CA . GLU A 1 84 ? -3.018 -18.902 25.040 1.00 8.56 84 GLU A CA 1
ATOM 619 C C . GLU A 1 84 ? -3.987 -18.321 24.012 1.00 7.98 84 GLU A C 1
ATOM 620 O O . GLU A 1 84 ? -3.776 -18.442 22.804 1.00 10.00 84 GLU A O 1
ATOM 626 N N . LYS A 1 85 ? -5.053 -17.690 24.49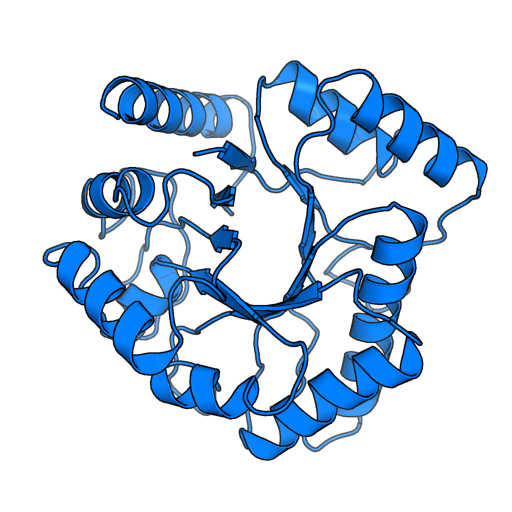3 1.00 10.32 85 LYS A N 1
ATOM 627 C CA . LYS A 1 85 ? -6.034 -17.096 23.592 1.00 8.75 85 LYS A CA 1
ATOM 628 C C . LYS A 1 85 ? -5.378 -15.989 22.767 1.00 9.24 85 LYS A C 1
ATOM 629 O O . LYS A 1 85 ? -5.606 -15.879 21.559 1.00 10.45 85 LYS A O 1
ATOM 635 N N . SER A 1 86 ? -4.545 -15.190 23.427 1.00 8.94 86 SER A N 1
ATOM 636 C CA . SER A 1 86 ? -3.853 -14.081 22.779 1.00 9.55 86 SER A CA 1
ATOM 637 C C . SER A 1 86 ? -2.841 -14.560 21.742 1.00 9.63 86 SER A C 1
ATOM 638 O O . SER A 1 86 ? -2.774 -14.022 20.636 1.00 9.68 86 SER A O 1
ATOM 641 N N . VAL A 1 87 ? -2.052 -15.566 22.107 1.00 9.15 87 VAL A N 1
ATOM 642 C CA . VAL A 1 87 ? -1.055 -16.121 21.197 1.00 9.53 87 VAL A CA 1
ATOM 643 C C . VAL A 1 87 ? -1.739 -16.684 19.954 1.00 9.38 87 VAL A C 1
ATOM 644 O O . VAL A 1 87 ? -1.307 -16.433 18.828 1.00 10.13 87 VAL A O 1
ATOM 648 N N . ALA A 1 88 ? -2.813 -17.441 20.162 1.00 9.95 88 ALA A N 1
ATOM 649 C CA . ALA A 1 88 ? -3.554 -18.031 19.053 1.00 9.55 88 ALA A CA 1
ATOM 650 C C . ALA A 1 88 ? -4.179 -16.957 18.164 1.00 10.25 88 ALA A C 1
ATOM 651 O O . ALA A 1 88 ? -4.211 -17.096 16.942 1.00 9.26 88 ALA A O 1
ATOM 653 N N . SER A 1 89 ? -4.682 -15.888 18.772 1.00 9.28 89 SER A N 1
ATOM 654 C CA . SER A 1 89 ? -5.299 -14.819 17.992 1.00 9.62 89 SER A CA 1
ATOM 655 C C . SER A 1 89 ? -4.261 -14.103 17.134 1.00 8.36 89 SER A C 1
ATOM 656 O O . SER A 1 89 ? -4.522 -13.782 15.970 1.00 7.42 89 SER A O 1
ATOM 659 N N . LEU A 1 90 ? -3.083 -13.857 17.705 1.00 7.72 90 LEU A N 1
ATOM 660 C CA . LEU A 1 90 ? -2.023 -13.182 16.967 1.00 6.98 90 LEU A CA 1
ATOM 661 C C . LEU A 1 90 ? -1.516 -14.078 15.841 1.00 8.01 90 LEU A C 1
ATOM 662 O O . LEU A 1 90 ? -1.153 -13.591 14.773 1.00 8.89 90 LEU A O 1
ATOM 667 N N . ALA A 1 91 ? -1.498 -15.389 16.078 1.00 8.31 91 ALA A N 1
ATOM 668 C CA . ALA A 1 91 ? -1.052 -16.328 15.054 1.00 9.78 91 ALA A CA 1
ATOM 669 C C . ALA A 1 91 ? -2.022 -16.238 13.881 1.00 8.53 91 ALA A C 1
ATOM 670 O O . ALA A 1 91 ? -1.616 -16.308 12.722 1.00 9.14 91 ALA A O 1
ATOM 672 N N . ASP A 1 92 ? -3.306 -16.078 14.191 1.00 9.75 92 ASP A N 1
ATOM 673 C CA . ASP A 1 92 ? -4.324 -15.955 13.153 1.00 9.73 92 ASP A CA 1
ATOM 674 C C . ASP A 1 92 ? -4.058 -14.700 12.329 1.00 9.97 92 ASP A C 1
ATOM 675 O O . ASP A 1 92 ? -4.136 -14.734 11.103 1.00 10.60 92 ASP A O 1
ATOM 680 N N . ASP A 1 93 ? -3.744 -13.593 13.000 1.00 9.91 93 ASP A N 1
ATOM 681 C CA . ASP A 1 93 ? -3.454 -12.347 12.293 1.00 9.25 93 ASP A CA 1
ATOM 682 C C . ASP A 1 93 ? -2.298 -12.549 11.320 1.00 8.07 93 ASP A C 1
ATOM 683 O O . ASP A 1 93 ? -2.343 -12.087 10.186 1.00 8.44 93 ASP A O 1
ATOM 688 N N . LEU A 1 94 ? -1.256 -13.238 11.774 1.00 7.91 94 LEU A N 1
ATOM 689 C CA . LEU A 1 94 ? -0.083 -13.482 10.940 1.00 7.49 94 LEU A CA 1
ATOM 690 C C . LEU A 1 94 ? -0.392 -14.388 9.750 1.00 7.46 94 LEU A C 1
ATOM 691 O O . LEU A 1 94 ? 0.096 -14.157 8.646 1.00 9.23 94 LEU A O 1
ATOM 696 N N . GLU A 1 95 ? -1.196 -15.420 9.989 1.00 7.56 95 GLU A N 1
ATOM 697 C CA . GLU A 1 95 ? -1.582 -16.359 8.944 1.00 9.01 95 GLU A CA 1
ATOM 698 C C . GLU A 1 95 ? -2.435 -15.654 7.888 1.00 9.48 95 GLU A C 1
ATOM 699 O O . GLU A 1 95 ? -2.247 -15.860 6.686 1.00 10.77 95 GLU A O 1
ATOM 705 N N . LYS A 1 96 ? -3.362 -14.815 8.343 1.00 8.41 96 LYS A N 1
ATOM 706 C CA . LYS A 1 96 ? -4.228 -14.078 7.433 1.00 9.23 96 LYS A CA 1
ATOM 707 C C . LYS A 1 96 ? -3.383 -13.086 6.633 1.00 10.37 96 LYS A C 1
ATOM 708 O O . LYS A 1 96 ? -3.571 -12.927 5.427 1.00 9.73 96 LYS A O 1
ATOM 714 N N . ALA A 1 97 ? -2.439 -12.431 7.302 1.00 8.79 97 ALA A N 1
ATOM 715 C CA . ALA A 1 97 ? -1.569 -11.478 6.624 1.00 8.77 97 ALA A CA 1
ATOM 716 C C . ALA A 1 97 ? -0.759 -12.182 5.533 1.00 9.03 97 ALA A C 1
ATOM 717 O O . ALA A 1 97 ? -0.586 -11.652 4.434 1.00 9.13 97 ALA A O 1
ATOM 719 N N . ALA A 1 98 ? -0.263 -13.378 5.834 1.00 9.71 98 ALA A N 1
ATOM 720 C CA . ALA A 1 98 ? 0.519 -14.128 4.855 1.00 10.47 98 ALA A CA 1
ATOM 721 C C . ALA A 1 98 ? -0.327 -14.439 3.623 1.00 11.01 98 ALA A C 1
ATOM 722 O O . ALA A 1 98 ? 0.133 -14.297 2.491 1.00 12.19 98 ALA A O 1
ATOM 724 N N . LEU A 1 99 ? -1.565 -14.862 3.847 1.00 11.72 99 LEU A N 1
ATOM 725 C CA . LEU A 1 99 ? -2.461 -15.180 2.743 1.00 11.66 99 LEU A CA 1
ATOM 726 C C . LEU A 1 99 ? -2.738 -13.952 1.886 1.00 11.37 99 LEU A C 1
ATOM 727 O O . LEU A 1 99 ? -2.749 -14.026 0.656 1.00 12.23 99 LEU A O 1
ATOM 732 N N . LEU A 1 100 ? -2.953 -12.818 2.540 1.00 10.64 100 LEU A N 1
ATOM 733 C CA . LEU A 1 100 ? -3.250 -11.582 1.831 1.00 10.76 100 LEU A CA 1
ATOM 734 C C . LEU A 1 100 ? -2.038 -10.898 1.214 1.00 11.30 100 LEU A C 1
ATOM 735 O O . LEU A 1 100 ? -2.187 -10.018 0.375 1.00 12.43 100 LEU A O 1
ATOM 740 N N . GLY A 1 101 ? -0.841 -11.300 1.625 1.00 11.51 101 GLY A N 1
ATOM 741 C CA . GLY A 1 101 ? 0.356 -10.675 1.099 1.00 10.38 101 GLY A CA 1
ATOM 742 C C . GLY A 1 101 ? 0.661 -9.378 1.830 1.00 11.39 101 GLY A C 1
ATOM 743 O O . GLY A 1 101 ? 1.391 -8.526 1.323 1.00 12.86 101 GLY A O 1
ATOM 744 N N . VAL A 1 102 ? 0.076 -9.220 3.016 1.00 9.83 102 VAL A N 1
ATOM 745 C CA . VAL A 1 102 ? 0.298 -8.035 3.843 1.00 11.09 102 VAL A CA 1
ATOM 746 C C . VAL A 1 102 ? 1.654 -8.224 4.519 1.00 10.46 102 VAL A C 1
ATOM 747 O O . VAL A 1 102 ? 1.876 -9.222 5.199 1.00 13.44 102 VAL A O 1
ATOM 751 N N . GLU A 1 103 ? 2.555 -7.264 4.342 1.00 13.07 103 GLU A N 1
ATOM 752 C CA . GLU A 1 103 ? 3.897 -7.391 4.898 1.00 14.14 103 GLU A CA 1
ATOM 753 C C . GLU A 1 103 ? 4.071 -7.194 6.398 1.00 13.10 103 GLU A C 1
ATOM 754 O O . GLU A 1 103 ? 5.040 -7.696 6.965 1.00 13.29 103 GLU A O 1
ATOM 760 N N . TYR A 1 104 ? 3.148 -6.492 7.048 1.00 12.02 104 TYR A N 1
ATOM 761 C CA . TYR A 1 104 ? 3.285 -6.243 8.482 1.00 10.12 104 TYR A CA 1
ATOM 762 C C . TYR A 1 104 ? 2.053 -6.499 9.339 1.00 9.31 104 TYR A C 1
ATOM 763 O O . TYR A 1 104 ? 0.924 -6.266 8.915 1.00 8.02 104 TYR A O 1
ATOM 772 N N . VAL A 1 105 ? 2.301 -6.977 10.554 1.00 7.94 105 VAL A N 1
ATOM 773 C CA . VAL A 1 105 ? 1.261 -7.203 11.554 1.00 7.11 105 VAL A CA 1
ATOM 774 C C . VAL A 1 105 ? 1.799 -6.471 12.781 1.00 6.19 105 VAL A C 1
ATOM 775 O O . VAL A 1 105 ? 2.946 -6.677 13.171 1.00 9.37 105 VAL A O 1
ATOM 779 N N . VAL A 1 106 ? 0.987 -5.604 13.376 1.00 6.13 106 VAL A N 1
ATOM 780 C CA . VAL A 1 106 ? 1.422 -4.845 14.543 1.00 6.29 106 VAL A CA 1
ATOM 781 C C . VAL A 1 106 ? 0.557 -5.166 15.756 1.00 6.77 106 VAL A C 1
ATOM 782 O O . VAL A 1 106 ? -0.663 -5.305 15.644 1.00 7.32 106 VAL A O 1
ATOM 786 N N . VAL A 1 107 ? 1.197 -5.282 16.915 1.00 6.94 107 VAL A N 1
ATOM 787 C CA . VAL A 1 107 ? 0.500 -5.623 18.146 1.00 7.42 107 VAL A CA 1
ATOM 788 C C . VAL A 1 107 ? 1.066 -4.847 19.319 1.00 7.34 107 VAL A C 1
ATOM 789 O O . VAL A 1 107 ? 2.241 -4.489 19.315 1.00 8.65 107 VAL A O 1
ATOM 793 N N . HIS A 1 108 ? 0.234 -4.558 20.316 1.00 7.70 108 HIS A N 1
ATOM 794 C CA . HIS A 1 108 ? 0.761 -3.879 21.487 1.00 10.21 108 HIS A CA 1
ATOM 795 C C . HIS A 1 108 ? 1.359 -5.003 22.342 1.00 10.51 108 HIS A C 1
ATOM 796 O O . HIS A 1 108 ? 0.889 -6.139 22.299 1.00 10.69 108 HIS A O 1
ATOM 803 N N . PRO A 1 109 ? 2.433 -4.713 23.091 1.00 10.50 109 PRO A N 1
ATOM 804 C CA . PRO A 1 109 ? 3.109 -5.700 23.942 1.00 13.01 109 PRO A CA 1
ATOM 805 C C . PRO A 1 109 ? 2.249 -6.410 24.975 1.00 12.61 109 PRO A C 1
ATOM 806 O O . PRO A 1 109 ? 2.397 -7.616 25.190 1.00 14.14 109 PRO A O 1
ATOM 810 N N . GLY A 1 110 ? 1.356 -5.663 25.613 1.00 12.35 110 GLY A N 1
ATOM 811 C CA . GLY A 1 110 ? 0.513 -6.238 26.643 1.00 12.38 110 GLY A CA 1
ATOM 812 C C . GLY A 1 110 ? 1.020 -5.806 28.008 1.00 13.20 110 GLY A C 1
ATOM 813 O O . GLY A 1 110 ? 1.805 -4.859 28.110 1.00 13.88 110 GLY A O 1
ATOM 814 N N . SER A 1 111 ? 0.583 -6.495 29.055 1.00 12.33 111 SER A N 1
ATOM 815 C CA . SER A 1 111 ? 0.997 -6.158 30.411 1.00 13.28 111 SER A CA 1
ATOM 816 C C . SER A 1 111 ? 1.474 -7.380 31.183 1.00 13.23 111 SER A C 1
ATOM 817 O O . SER A 1 111 ? 0.854 -8.443 31.127 1.00 14.30 111 SER A O 1
ATOM 820 N N . GLY A 1 112 ? 2.574 -7.210 31.909 1.00 13.74 112 GLY A N 1
ATOM 821 C CA . GLY A 1 112 ? 3.141 -8.298 32.687 1.00 13.71 112 GLY A CA 1
ATOM 822 C C . GLY A 1 112 ? 4.656 -8.321 32.577 1.00 12.20 112 GLY A C 1
ATOM 823 O O . GLY A 1 112 ? 5.286 -7.282 32.378 1.00 13.29 112 GLY A O 1
ATOM 824 N N . ARG A 1 113 ? 5.246 -9.502 32.716 1.00 10.74 113 ARG A N 1
ATOM 825 C CA . ARG A 1 113 ? 6.693 -9.647 32.612 1.00 11.68 113 ARG A CA 1
ATOM 826 C C . ARG A 1 113 ? 7.124 -9.489 31.156 1.00 12.18 113 ARG A C 1
ATOM 827 O O . ARG A 1 113 ? 6.528 -10.090 30.263 1.00 11.08 113 ARG A O 1
ATOM 835 N N . PRO A 1 114 ? 8.160 -8.674 30.895 1.00 11.80 114 PRO A N 1
ATOM 836 C CA . PRO A 1 114 ? 8.597 -8.512 29.507 1.00 11.84 114 PRO A CA 1
ATOM 837 C C . PRO A 1 114 ? 8.975 -9.861 28.894 1.00 11.50 114 PRO A C 1
ATOM 838 O O . PRO A 1 114 ? 8.748 -10.100 27.708 1.00 12.00 114 PRO A O 1
ATOM 842 N N . GLU A 1 115 ? 9.540 -10.744 29.714 1.00 12.18 115 GLU A N 1
ATOM 843 C CA . GLU A 1 115 ? 9.941 -12.068 29.247 1.00 12.85 115 GLU A CA 1
ATOM 844 C C . GLU A 1 115 ? 8.748 -12.881 28.746 1.00 12.45 115 GLU A C 1
ATOM 845 O O . GLU A 1 115 ? 8.872 -13.667 27.806 1.00 12.62 115 GLU A O 1
ATOM 851 N N . ARG A 1 116 ? 7.593 -12.692 29.377 1.00 12.24 116 ARG A N 1
ATOM 852 C CA . ARG A 1 116 ? 6.381 -13.403 28.983 1.00 11.65 116 ARG A CA 1
ATOM 853 C C . ARG A 1 116 ? 5.905 -12.894 27.621 1.00 10.24 116 ARG A C 1
ATOM 854 O O . ARG A 1 116 ? 5.420 -13.664 26.793 1.00 10.82 116 ARG A O 1
ATOM 862 N N . VAL A 1 117 ? 6.055 -11.593 27.395 1.00 10.16 117 VAL A N 1
ATOM 863 C CA . VAL A 1 117 ? 5.652 -10.986 26.132 1.00 10.16 117 VAL A CA 1
ATOM 864 C C . VAL A 1 117 ? 6.506 -11.536 24.991 1.00 9.46 117 VAL A C 1
ATOM 865 O O . VAL A 1 117 ? 5.983 -11.918 23.943 1.00 10.13 117 VAL A O 1
ATOM 869 N N . LYS A 1 118 ? 7.820 -11.584 25.197 1.00 10.38 118 LYS A N 1
ATOM 870 C CA . LYS A 1 118 ? 8.718 -12.099 24.170 1.00 10.34 118 LYS A CA 1
ATOM 871 C C . LYS A 1 118 ? 8.344 -13.551 23.885 1.00 10.42 118 LYS A C 1
ATOM 872 O O . LYS A 1 118 ? 8.261 -13.962 22.728 1.00 11.53 118 LYS A O 1
ATOM 878 N N . GLU A 1 119 ? 8.105 -14.325 24.943 1.00 11.07 119 GLU A N 1
ATOM 879 C CA . GLU A 1 119 ? 7.719 -15.721 24.777 1.00 10.75 119 GLU A CA 1
ATOM 880 C C . GLU A 1 119 ? 6.453 -15.807 23.921 1.00 12.28 119 GLU A C 1
ATOM 881 O O . GLU A 1 119 ? 6.366 -16.625 23.002 1.00 12.35 119 GLU A O 1
ATOM 887 N N . GLY A 1 120 ? 5.480 -14.952 24.221 1.00 12.07 120 GLY A N 1
ATOM 888 C CA . GLY A 1 120 ? 4.238 -14.945 23.465 1.00 12.17 120 GLY A CA 1
ATOM 889 C C . GLY A 1 120 ? 4.414 -14.572 22.002 1.00 11.67 120 GLY A C 1
ATOM 890 O O . GLY A 1 120 ? 3.862 -15.228 21.118 1.00 10.49 120 GLY A O 1
ATOM 891 N N . ALA A 1 121 ? 5.175 -13.513 21.740 1.00 10.10 121 ALA A N 1
ATOM 892 C CA . ALA A 1 121 ? 5.411 -13.078 20.368 1.00 10.98 121 ALA A CA 1
ATOM 893 C C . ALA A 1 121 ? 6.063 -14.189 19.553 1.00 10.40 121 ALA A C 1
ATOM 894 O O . ALA A 1 121 ? 5.649 -14.471 18.429 1.00 9.62 121 ALA A O 1
ATOM 896 N N . LEU A 1 122 ? 7.084 -14.821 20.122 1.00 10.13 122 LEU A N 1
ATOM 897 C CA . LEU A 1 122 ? 7.778 -15.898 19.424 1.00 11.32 122 LEU A CA 1
ATOM 898 C C . LEU A 1 122 ? 6.885 -17.110 19.182 1.00 10.44 122 LEU A C 1
ATOM 899 O O . LEU A 1 122 ? 6.964 -17.739 18.130 1.00 11.22 122 LEU A O 1
ATOM 904 N N . LYS A 1 123 ? 6.033 -17.438 20.151 1.00 10.76 123 LYS A N 1
ATOM 905 C CA . LYS A 1 123 ? 5.137 -18.579 20.006 1.00 10.94 123 LYS A CA 1
ATOM 906 C C . LYS A 1 123 ? 4.133 -18.343 18.878 1.00 10.10 123 LYS A C 1
ATOM 907 O O . LYS A 1 123 ? 3.815 -19.259 18.123 1.00 10.84 123 LYS A O 1
ATOM 913 N N . ALA A 1 124 ? 3.636 -17.115 18.767 1.00 9.11 124 ALA A N 1
ATOM 914 C CA . ALA A 1 124 ? 2.677 -16.779 17.720 1.00 9.96 124 ALA A CA 1
ATOM 915 C C . ALA A 1 124 ? 3.319 -16.949 16.346 1.00 10.07 124 ALA A C 1
ATOM 916 O O . ALA A 1 124 ? 2.702 -17.485 15.424 1.00 9.89 124 ALA A O 1
ATOM 918 N N . LEU A 1 125 ? 4.559 -16.486 16.215 1.00 11.06 125 LEU A N 1
ATOM 919 C CA . LEU A 1 125 ? 5.286 -16.606 14.956 1.00 12.43 125 LEU A CA 1
ATOM 920 C C . LEU A 1 125 ? 5.476 -18.075 14.596 1.00 12.77 125 LEU A C 1
ATOM 921 O O . LEU A 1 125 ? 5.328 -18.465 13.439 1.00 13.05 125 LEU A O 1
ATOM 926 N N . ARG A 1 126 ? 5.801 -18.889 15.595 1.00 12.43 126 ARG A N 1
ATOM 927 C CA . ARG A 1 126 ? 6.013 -20.311 15.361 1.00 12.31 126 ARG A CA 1
ATOM 928 C C . ARG A 1 126 ? 4.712 -21.002 14.964 1.00 12.97 126 ARG A C 1
ATOM 929 O O . ARG A 1 126 ? 4.680 -21.789 14.017 1.00 12.55 126 ARG A O 1
ATOM 937 N N . LEU A 1 127 ? 3.634 -20.706 15.681 1.00 11.93 127 LEU A N 1
ATOM 938 C CA . LEU A 1 127 ? 2.347 -21.305 15.356 1.00 12.39 127 LEU A CA 1
ATOM 939 C C . LEU A 1 127 ? 1.936 -20.959 13.931 1.00 13.84 127 LEU A C 1
ATOM 940 O O . LEU A 1 127 ? 1.405 -21.797 13.208 1.00 14.62 127 LEU A O 1
ATOM 945 N N . ALA A 1 128 ? 2.190 -19.721 13.527 1.00 14.36 128 ALA A N 1
ATOM 946 C CA . ALA A 1 128 ? 1.822 -19.275 12.189 1.00 14.82 128 ALA A CA 1
ATOM 947 C C . ALA A 1 128 ? 2.784 -19.773 11.120 1.00 16.60 128 ALA A C 1
ATOM 948 O O . ALA A 1 128 ? 2.519 -19.627 9.927 1.00 16.05 128 ALA A O 1
ATOM 950 N N . GLY A 1 129 ? 3.897 -20.364 11.545 1.00 18.09 129 GLY A N 1
ATOM 951 C CA . GLY A 1 129 ? 4.876 -20.856 10.593 1.00 22.13 129 GLY A CA 1
ATOM 952 C C . GLY A 1 129 ? 5.330 -19.735 9.682 1.00 25.67 129 GLY A C 1
ATOM 953 O O . GLY A 1 129 ? 5.587 -19.940 8.497 1.00 25.98 129 GLY A O 1
ATOM 954 N N . VAL A 1 130 ? 5.423 -18.537 10.245 1.00 27.50 130 VAL A N 1
ATOM 955 C CA . VAL A 1 130 ? 5.833 -17.364 9.487 1.00 30.46 130 VAL A CA 1
ATOM 956 C C . VAL A 1 130 ? 7.327 -17.361 9.189 1.00 31.58 130 VAL A C 1
ATOM 957 O O . VAL A 1 130 ? 8.145 -17.724 10.037 1.00 32.21 130 VAL A O 1
ATOM 961 N N . ARG A 1 131 ? 7.672 -16.959 7.970 1.00 32.73 131 ARG A N 1
ATOM 962 C CA . ARG A 1 131 ? 9.065 -16.870 7.566 1.00 34.35 131 ARG A CA 1
ATOM 963 C C . ARG A 1 131 ? 9.506 -15.416 7.643 1.00 35.05 131 ARG A C 1
ATOM 964 O O . ARG A 1 131 ? 9.198 -14.725 8.612 1.00 36.34 131 ARG A O 1
ATOM 972 N N . SER A 1 132 ? 10.223 -14.947 6.630 1.00 34.67 132 SER A N 1
ATOM 973 C CA . SER A 1 132 ? 10.684 -13.566 6.625 1.00 34.17 132 SER A CA 1
ATOM 974 C C . SER A 1 132 ? 9.518 -12.618 6.360 1.00 33.32 132 SER A C 1
ATOM 975 O O . SER A 1 132 ? 9.642 -11.404 6.510 1.00 33.35 132 SER A O 1
ATOM 978 N N . ARG A 1 133 ? 8.379 -13.189 5.982 1.00 32.55 133 ARG A N 1
ATOM 979 C CA . ARG A 1 133 ? 7.184 -12.413 5.682 1.00 31.03 133 ARG A CA 1
ATOM 980 C C . ARG A 1 133 ? 5.956 -13.209 6.124 1.00 27.98 133 ARG A C 1
ATOM 981 O O . ARG A 1 133 ? 5.848 -14.399 5.835 1.00 29.74 133 ARG A O 1
ATOM 989 N N . PRO A 1 134 ? 5.013 -12.564 6.831 1.00 23.79 134 PRO A N 1
ATOM 990 C CA . PRO A 1 134 ? 5.027 -11.158 7.240 1.00 20.03 134 PRO A CA 1
ATOM 991 C C . PRO A 1 134 ? 5.925 -10.902 8.442 1.00 16.23 134 PRO A C 1
ATOM 992 O O . PRO A 1 134 ? 6.391 -11.832 9.097 1.00 15.61 134 PRO A O 1
ATOM 996 N N . VAL A 1 135 ? 6.160 -9.626 8.723 1.00 12.32 135 VAL A N 1
ATOM 997 C CA . VAL A 1 135 ? 6.986 -9.227 9.852 1.00 11.44 135 VAL A CA 1
ATOM 998 C C . VAL A 1 135 ? 6.094 -8.737 10.991 1.00 9.33 135 VAL A C 1
ATOM 999 O O . VAL A 1 135 ? 5.201 -7.919 10.779 1.00 10.87 135 VAL A O 1
ATOM 1003 N N . LEU A 1 136 ? 6.337 -9.244 12.195 1.00 8.62 136 LEU A N 1
ATOM 1004 C CA . LEU A 1 136 ? 5.568 -8.837 13.367 1.00 6.99 136 LEU A CA 1
ATOM 1005 C C . LEU A 1 136 ? 6.231 -7.620 14.003 1.00 8.17 136 LEU A C 1
ATOM 1006 O O . LEU A 1 136 ? 7.435 -7.622 14.261 1.00 8.54 136 LEU A O 1
ATOM 1011 N N . LEU A 1 137 ? 5.432 -6.585 14.246 1.00 8.47 137 LEU A N 1
ATOM 1012 C CA . LEU A 1 137 ? 5.910 -5.345 14.836 1.00 8.38 137 LEU A CA 1
ATOM 1013 C C . LEU A 1 137 ? 5.333 -5.167 16.229 1.00 7.36 137 LEU A C 1
ATOM 1014 O O . LEU A 1 137 ? 4.144 -5.393 16.443 1.00 6.30 137 LEU A O 1
ATOM 1019 N N . VAL A 1 138 ? 6.176 -4.770 17.177 1.00 6.36 138 VAL A N 1
ATOM 1020 C CA . VAL A 1 138 ? 5.713 -4.530 18.539 1.00 8.26 138 VAL A CA 1
ATOM 1021 C C . VAL A 1 138 ? 5.731 -3.022 18.747 1.00 7.64 138 VAL A C 1
ATOM 1022 O O . VAL A 1 138 ? 6.696 -2.352 18.379 1.00 8.68 138 VAL A O 1
ATOM 1026 N N . GLU A 1 139 ? 4.658 -2.490 19.322 1.00 8.04 139 GLU A N 1
ATOM 1027 C CA . GLU A 1 139 ? 4.557 -1.052 19.549 1.00 7.37 139 GLU A CA 1
ATOM 1028 C C . GLU A 1 139 ? 5.080 -0.648 20.914 1.00 8.05 139 GLU A C 1
ATOM 1029 O O . GLU A 1 139 ? 5.045 -1.432 21.859 1.00 9.91 139 GLU A O 1
ATOM 1035 N N . ASN A 1 140 ? 5.572 0.582 21.013 1.00 9.14 140 ASN A N 1
ATOM 1036 C CA . ASN A 1 140 ? 5.999 1.093 22.305 1.00 6.55 140 ASN A CA 1
ATOM 1037 C C . ASN A 1 140 ? 4.668 1.497 22.937 1.00 8.75 140 ASN A C 1
ATOM 1038 O O . ASN A 1 140 ? 3.680 1.723 22.227 1.00 7.10 140 ASN A O 1
ATOM 1043 N N . THR A 1 141 ? 4.627 1.585 24.262 1.00 7.79 141 THR A N 1
ATOM 1044 C CA . THR A 1 141 ? 3.389 1.916 24.956 1.00 8.01 141 THR A CA 1
ATOM 1045 C C . THR A 1 141 ? 3.489 3.115 25.886 1.00 7.96 141 THR A C 1
ATOM 1046 O O . THR A 1 141 ? 4.572 3.652 26.122 1.00 7.53 141 THR A O 1
ATOM 1050 N N . ALA A 1 142 ? 2.339 3.521 26.417 1.00 9.53 142 ALA A N 1
ATOM 1051 C CA . ALA A 1 142 ? 2.265 4.644 27.338 1.00 11.08 142 ALA A CA 1
ATOM 1052 C C . ALA A 1 142 ? 2.871 4.259 28.687 1.00 13.11 142 ALA A C 1
ATOM 1053 O O . ALA A 1 142 ? 3.205 5.121 29.500 1.00 13.33 142 ALA A O 1
ATOM 1055 N N . GLY A 1 143 ? 3.006 2.958 28.921 1.00 13.19 143 GLY A N 1
ATOM 10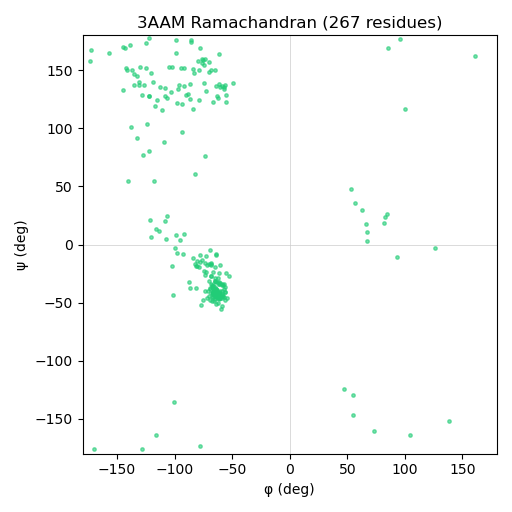56 C CA . GLY A 1 143 ? 3.583 2.489 30.167 1.00 15.19 143 GLY A CA 1
ATOM 1057 C C . GLY A 1 143 ? 2.670 2.638 31.368 1.00 17.49 143 GLY A C 1
ATOM 1058 O O . GLY A 1 143 ? 1.457 2.787 31.230 1.00 16.51 143 GLY A O 1
ATOM 1059 N N . GLY A 1 144 ? 3.261 2.606 32.556 1.00 19.51 144 GLY A N 1
ATOM 1060 C CA . GLY A 1 144 ? 2.470 2.722 33.765 1.00 23.35 144 GLY A CA 1
ATOM 1061 C C . GLY A 1 144 ? 1.957 1.344 34.128 1.00 25.45 144 GLY A C 1
ATOM 1062 O O . GLY A 1 144 ? 2.070 0.414 33.329 1.00 26.47 144 GLY A O 1
ATOM 1063 N N . GLY A 1 145 ? 1.392 1.204 35.322 1.00 26.64 145 GLY A N 1
ATOM 1064 C CA . GLY A 1 145 ? 0.893 -0.092 35.738 1.00 26.39 145 GLY A CA 1
ATOM 1065 C C . GLY A 1 145 ? 1.938 -1.154 35.458 1.00 26.40 145 GLY A C 1
ATOM 1066 O O . GLY A 1 145 ? 3.079 -1.047 35.910 1.00 25.73 145 GLY A O 1
ATOM 1067 N N . GLU A 1 146 ? 1.558 -2.176 34.700 1.00 24.28 146 GLU A N 1
ATOM 1068 C CA . GLU A 1 146 ? 2.484 -3.246 34.365 1.00 23.30 146 GLU A CA 1
ATOM 1069 C C . GLU A 1 146 ? 2.633 -3.356 32.852 1.00 21.16 146 GLU A C 1
ATOM 1070 O O . GLU A 1 146 ? 3.043 -4.395 32.331 1.00 19.16 146 GLU A O 1
ATOM 1076 N N . LYS A 1 147 ? 2.295 -2.279 32.149 1.00 19.30 147 LYS A N 1
ATOM 1077 C CA . LYS A 1 147 ? 2.408 -2.259 30.697 1.00 18.82 147 LYS A CA 1
ATOM 1078 C C . LYS A 1 147 ? 3.861 -2.403 30.265 1.00 17.70 147 LYS A C 1
ATOM 1079 O O . LYS A 1 147 ? 4.758 -1.776 30.829 1.00 18.43 147 LYS A O 1
ATOM 1085 N N . VAL A 1 148 ? 4.078 -3.236 29.257 1.00 15.38 148 VAL A N 1
ATOM 1086 C CA . VAL A 1 148 ? 5.408 -3.490 28.720 1.00 13.52 148 VAL A CA 1
ATOM 1087 C C . VAL A 1 148 ? 5.704 -2.581 27.527 1.00 13.94 148 VAL A C 1
ATOM 1088 O O . VAL A 1 148 ? 4.790 -2.134 26.834 1.00 14.21 148 VAL A O 1
ATOM 1092 N N . GLY A 1 149 ? 6.982 -2.288 27.311 1.00 13.77 149 GLY A N 1
ATOM 1093 C CA . GLY A 1 149 ? 7.379 -1.475 26.172 1.00 13.48 149 GLY A CA 1
ATOM 1094 C C . GLY A 1 149 ? 7.318 0.041 26.230 1.00 12.21 149 GLY A C 1
ATOM 1095 O O . GLY A 1 149 ? 7.241 0.680 25.180 1.00 11.73 149 GLY A O 1
ATOM 1096 N N . ALA A 1 150 ? 7.362 0.632 27.418 1.00 10.88 150 ALA A N 1
ATOM 1097 C CA . ALA A 1 150 ? 7.323 2.090 27.515 1.00 11.40 150 ALA A CA 1
ATOM 1098 C C . ALA A 1 150 ? 8.664 2.676 27.082 1.00 10.25 150 ALA A C 1
ATOM 1099 O O . ALA A 1 150 ? 8.715 3.701 26.403 1.00 10.05 150 ALA A O 1
ATOM 1101 N N . ARG A 1 151 ? 9.747 2.016 27.480 1.00 10.97 151 ARG A N 1
ATOM 1102 C CA . ARG A 1 151 ? 11.096 2.462 27.144 1.00 10.41 151 ARG A CA 1
ATOM 1103 C C . ARG A 1 151 ? 11.598 1.821 25.855 1.00 10.16 151 ARG A C 1
ATOM 1104 O O . ARG A 1 151 ? 11.431 0.622 25.643 1.00 10.19 151 ARG A O 1
ATOM 1112 N N . PHE A 1 152 ? 12.227 2.617 24.997 1.00 9.59 152 PHE A N 1
ATOM 1113 C CA . PHE A 1 152 ? 12.743 2.080 23.748 1.00 9.40 152 PHE A CA 1
ATOM 1114 C C . PHE A 1 152 ? 13.750 0.967 24.013 1.00 9.64 152 PHE A C 1
ATOM 1115 O O . PHE A 1 152 ? 13.815 0.001 23.255 1.00 10.12 152 PHE A O 1
ATOM 1123 N N . GLU A 1 153 ? 14.527 1.092 25.088 1.00 10.51 153 GLU A N 1
ATOM 1124 C CA . GLU A 1 153 ? 15.517 0.069 25.420 1.00 11.39 153 GLU A CA 1
ATOM 1125 C C . GLU A 1 153 ? 14.861 -1.276 25.695 1.00 11.89 153 GLU A C 1
ATOM 1126 O O . GLU A 1 153 ? 15.450 -2.324 25.426 1.00 11.89 153 GLU A O 1
ATOM 1132 N N . GLU A 1 154 ? 13.649 -1.254 26.245 1.00 11.35 154 GLU A N 1
ATOM 1133 C CA . GLU A 1 154 ? 12.959 -2.504 26.536 1.00 11.37 154 GLU A CA 1
ATOM 1134 C C . GLU A 1 154 ? 12.533 -3.152 25.228 1.00 11.55 154 GLU A C 1
ATOM 1135 O O . GLU A 1 154 ? 12.621 -4.371 25.076 1.00 12.01 154 GLU A O 1
ATOM 1141 N N . LEU A 1 155 ? 12.073 -2.333 24.286 1.00 11.27 155 LEU A N 1
ATOM 1142 C CA . LEU A 1 155 ? 11.661 -2.847 22.985 1.00 13.10 155 LEU A CA 1
ATOM 1143 C C . LEU A 1 155 ? 12.861 -3.449 22.274 1.00 11.70 155 LEU A C 1
ATOM 1144 O O . LEU A 1 155 ? 12.744 -4.475 21.607 1.00 11.53 155 LEU A O 1
ATOM 1149 N N . ALA A 1 156 ? 14.018 -2.806 22.406 1.00 11.36 156 ALA A N 1
ATOM 1150 C CA . ALA A 1 156 ? 15.221 -3.313 21.761 1.00 12.69 156 ALA A CA 1
ATOM 1151 C C . ALA A 1 156 ? 15.525 -4.715 22.287 1.00 13.25 156 ALA A C 1
ATOM 1152 O O . ALA A 1 156 ? 15.918 -5.599 21.529 1.00 14.86 156 ALA A O 1
ATOM 1154 N N . TRP A 1 157 ? 15.342 -4.921 23.588 1.00 13.26 157 TRP A N 1
ATOM 1155 C CA . TRP A 1 157 ? 15.590 -6.235 24.161 1.00 13.77 157 TRP A CA 1
ATOM 1156 C C . TRP A 1 157 ? 14.541 -7.233 23.665 1.00 13.58 157 TRP A C 1
ATOM 1157 O O . TRP A 1 157 ? 14.865 -8.376 23.335 1.00 14.36 157 TRP A O 1
ATOM 1168 N N . LEU A 1 158 ? 13.287 -6.790 23.614 1.00 13.02 158 LEU A N 1
ATOM 1169 C CA . LEU A 1 158 ? 12.182 -7.632 23.166 1.00 13.28 158 LEU A CA 1
ATOM 1170 C C . LEU A 1 158 ? 12.392 -8.218 21.777 1.00 11.78 158 LEU A C 1
ATOM 1171 O O . LEU A 1 158 ? 12.068 -9.381 21.538 1.00 12.49 158 LEU A O 1
ATOM 1176 N N . VAL A 1 159 ? 12.931 -7.413 20.866 1.00 11.10 159 VAL A N 1
ATOM 1177 C CA . VAL A 1 159 ? 13.149 -7.870 19.497 1.00 11.92 159 VAL A CA 1
ATOM 1178 C C . VAL A 1 159 ? 14.532 -8.465 19.243 1.00 11.19 159 VAL A C 1
ATOM 1179 O O . VAL A 1 159 ? 14.781 -9.026 18.176 1.00 12.85 159 VAL A O 1
ATOM 1183 N N . ALA A 1 160 ? 15.426 -8.352 20.218 1.00 14.09 160 ALA A N 1
ATOM 1184 C CA . ALA A 1 160 ? 16.773 -8.891 20.067 1.00 15.47 160 ALA A CA 1
ATOM 1185 C C . ALA A 1 160 ? 16.746 -10.399 19.842 1.00 16.08 160 ALA A C 1
ATOM 1186 O O . ALA A 1 160 ? 16.023 -11.126 20.524 1.00 13.60 160 ALA A O 1
ATOM 1188 N N . ASP A 1 161 ? 17.543 -10.857 18.881 1.00 16.72 161 ASP A N 1
ATOM 1189 C CA . ASP A 1 161 ? 17.641 -12.270 18.537 1.00 18.93 161 ASP A CA 1
ATOM 1190 C C . ASP A 1 161 ? 16.318 -12.841 18.019 1.00 17.72 161 ASP A C 1
ATOM 1191 O O . ASP A 1 161 ? 16.037 -14.029 18.183 1.00 19.12 161 ASP A O 1
ATOM 1196 N N . THR A 1 162 ? 15.509 -11.990 17.394 1.00 15.16 162 THR A N 1
ATOM 1197 C CA . THR A 1 162 ? 14.225 -12.411 16.833 1.00 13.93 162 THR A CA 1
ATOM 1198 C C . THR A 1 162 ? 14.014 -11.645 15.533 1.00 12.15 162 THR A C 1
ATOM 1199 O O . THR A 1 162 ? 14.760 -10.715 15.230 1.00 13.36 162 THR A O 1
ATOM 1203 N N . PRO A 1 163 ? 13.001 -12.034 14.742 1.00 12.01 163 PRO A N 1
ATOM 1204 C CA . PRO A 1 163 ? 12.733 -11.337 13.484 1.00 10.41 163 PRO A CA 1
ATOM 1205 C C . PRO A 1 163 ? 11.725 -10.209 13.718 1.00 11.30 163 PRO A C 1
ATOM 1206 O O . PRO A 1 163 ? 11.226 -9.607 12.775 1.00 10.85 163 PRO A O 1
ATOM 1210 N N . LEU A 1 164 ? 11.424 -9.941 14.985 1.00 10.02 164 LEU A N 1
ATOM 1211 C CA . LEU A 1 164 ? 10.481 -8.886 15.338 1.00 9.05 164 LEU A CA 1
ATOM 1212 C C . LEU A 1 164 ? 11.075 -7.516 15.051 1.00 9.52 164 LEU A C 1
ATOM 1213 O O . LEU A 1 164 ? 12.286 -7.320 15.141 1.00 8.61 164 LEU A O 1
ATOM 1218 N N . GLN A 1 165 ? 10.212 -6.576 14.692 1.00 7.66 165 GLN A N 1
ATOM 1219 C CA . GLN A 1 165 ? 10.643 -5.212 14.463 1.00 6.94 165 GLN A CA 1
ATOM 1220 C C . GLN A 1 165 ? 9.738 -4.310 15.282 1.00 6.20 165 GLN A C 1
ATOM 1221 O O . GLN A 1 165 ? 8.885 -4.800 16.020 1.00 7.85 165 GLN A O 1
ATOM 1227 N N . VAL A 1 166 ? 9.905 -3.001 15.148 1.00 7.29 166 VAL A N 1
ATOM 1228 C CA . VAL A 1 166 ? 9.138 -2.071 15.965 1.00 7.10 166 VAL A CA 1
ATOM 1229 C C . VAL A 1 166 ? 8.247 -1.077 15.239 1.00 8.21 166 VAL A C 1
ATOM 1230 O O . VAL A 1 166 ? 8.547 -0.642 14.128 1.00 8.87 166 VAL A O 1
ATOM 1234 N N . CYS A 1 167 ? 7.133 -0.739 15.885 1.00 7.49 167 CYS A N 1
ATOM 1235 C CA . CYS A 1 167 ? 6.220 0.271 15.377 1.00 6.75 167 CYS A CA 1
ATOM 1236 C C . CYS A 1 167 ? 6.225 1.383 16.419 1.00 7.04 167 CYS A C 1
ATOM 1237 O O . CYS A 1 167 ? 5.887 1.160 17.579 1.00 9.00 167 CYS A O 1
ATOM 1240 N N . LEU A 1 168 ? 6.632 2.576 16.012 1.00 5.88 168 LEU A N 1
ATOM 1241 C CA . LEU A 1 168 ? 6.651 3.705 16.924 1.00 6.30 168 LEU A CA 1
ATOM 1242 C C . LEU A 1 168 ? 5.300 4.400 16.943 1.00 6.36 168 LEU A C 1
ATOM 1243 O O . LEU A 1 168 ? 4.784 4.780 15.891 1.00 6.57 168 LEU A O 1
ATOM 1248 N N . ASP A 1 169 ? 4.720 4.543 18.130 1.00 6.72 169 ASP A N 1
ATOM 1249 C CA . ASP A 1 169 ? 3.465 5.268 18.263 1.00 5.86 169 ASP A CA 1
ATOM 1250 C C . ASP A 1 169 ? 3.836 6.539 19.020 1.00 7.00 169 ASP A C 1
ATOM 1251 O O . ASP A 1 169 ? 4.280 6.492 20.170 1.00 6.84 169 ASP A O 1
ATOM 1256 N N . THR A 1 170 ? 3.681 7.677 18.356 1.00 5.09 170 THR A N 1
ATOM 1257 C CA . THR A 1 170 ? 4.021 8.964 18.948 1.00 6.41 170 THR A CA 1
ATOM 1258 C C . THR A 1 170 ? 3.158 9.358 20.147 1.00 6.52 170 THR A C 1
ATOM 1259 O O . THR A 1 170 ? 3.627 10.057 21.049 1.00 7.10 170 THR A O 1
ATOM 1263 N N . CYS A 1 171 ? 1.901 8.928 20.157 1.00 5.64 171 CYS A N 1
ATOM 1264 C CA . CYS A 1 171 ? 1.011 9.239 21.274 1.00 6.05 171 CYS A CA 1
ATOM 1265 C C . CYS A 1 171 ? 1.502 8.463 22.484 1.00 5.98 171 CYS A C 1
ATOM 1266 O O . CYS A 1 171 ? 1.644 9.014 23.578 1.00 6.99 171 CYS A O 1
ATOM 1269 N N . HIS A 1 172 ? 1.765 7.176 22.284 1.00 7.36 172 HIS A N 1
ATOM 1270 C CA . HIS A 1 172 ? 2.252 6.329 23.368 1.00 6.90 172 HIS A CA 1
ATOM 1271 C C . HIS A 1 172 ? 3.563 6.868 23.928 1.00 7.48 172 HIS A C 1
ATOM 1272 O O . HIS A 1 172 ? 3.750 6.928 25.145 1.00 8.51 172 HIS A O 1
ATOM 1279 N N . ALA A 1 173 ? 4.465 7.258 23.032 1.00 8.19 173 ALA A N 1
ATOM 1280 C CA . ALA A 1 173 ? 5.764 7.785 23.436 1.00 6.54 173 ALA A CA 1
ATOM 1281 C C . ALA A 1 173 ? 5.601 9.038 24.286 1.00 8.22 173 ALA A C 1
ATOM 1282 O O . ALA A 1 173 ? 6.236 9.178 25.331 1.00 7.08 173 ALA A O 1
ATOM 1284 N N . TYR A 1 174 ? 4.738 9.941 23.836 1.00 7.31 174 TYR A N 1
ATOM 1285 C CA . TYR A 1 174 ? 4.497 11.185 24.557 1.00 7.23 174 TYR A CA 1
ATOM 1286 C C . TYR A 1 174 ? 3.944 10.870 25.943 1.00 8.66 174 TYR A C 1
ATOM 1287 O O . TYR A 1 174 ? 4.410 11.411 26.947 1.00 8.87 174 TYR A O 1
ATOM 1296 N N . ALA A 1 175 ? 2.954 9.983 25.995 1.00 8.51 175 ALA A N 1
ATOM 1297 C CA . ALA A 1 175 ? 2.340 9.608 27.263 1.00 9.00 175 ALA A CA 1
ATOM 1298 C C . ALA A 1 175 ? 3.338 8.950 28.203 1.00 9.40 175 ALA A C 1
ATOM 1299 O O . ALA A 1 175 ? 3.204 9.042 29.419 1.00 9.88 175 ALA A O 1
ATOM 1301 N N . ALA A 1 176 ? 4.345 8.294 27.638 1.00 7.74 176 ALA A N 1
ATOM 1302 C CA . ALA A 1 176 ? 5.354 7.613 28.438 1.00 9.71 176 ALA A CA 1
ATOM 1303 C C . ALA A 1 176 ? 6.432 8.548 28.973 1.00 10.37 176 ALA A C 1
ATOM 1304 O O . ALA A 1 176 ? 7.146 8.196 29.915 1.00 14.45 176 ALA A O 1
ATOM 1306 N N . GLY A 1 177 ? 6.561 9.729 28.374 1.00 9.02 177 GLY A N 1
ATOM 1307 C CA . GLY A 1 177 ? 7.571 10.668 28.834 1.00 10.46 177 GLY A CA 1
ATOM 1308 C C . GLY A 1 177 ? 8.519 11.188 27.766 1.00 11.37 177 GLY A C 1
ATOM 1309 O O . GLY A 1 177 ? 9.384 12.016 28.054 1.00 13.39 177 GLY A O 1
ATOM 1310 N N . TYR A 1 178 ? 8.381 10.700 26.538 1.00 9.77 178 TYR A N 1
ATOM 1311 C CA . TYR A 1 178 ? 9.232 11.165 25.445 1.00 9.29 178 TYR A CA 1
ATOM 1312 C C . TYR A 1 178 ? 8.600 12.437 24.892 1.00 10.59 178 TYR A C 1
ATOM 1313 O O . TYR A 1 178 ? 7.487 12.403 24.368 1.00 11.12 178 TYR A O 1
ATOM 1322 N N . ASP A 1 179 ? 9.311 13.555 24.999 1.00 11.03 179 ASP A N 1
ATOM 1323 C CA . ASP A 1 179 ? 8.771 14.833 24.541 1.00 10.87 179 ASP A CA 1
ATOM 1324 C C . ASP A 1 179 ? 8.714 15.004 23.021 1.00 10.31 179 ASP A C 1
ATOM 1325 O O . ASP A 1 179 ? 9.514 15.734 22.434 1.00 10.61 179 ASP A O 1
ATOM 1330 N N . VAL A 1 180 ? 7.746 14.351 22.388 1.00 10.37 180 VAL A N 1
ATOM 1331 C CA . VAL A 1 180 ? 7.592 14.447 20.940 1.00 9.42 180 VAL A CA 1
ATOM 1332 C C . VAL A 1 180 ? 7.139 15.846 20.519 1.00 10.54 180 VAL A C 1
ATOM 1333 O O . VAL A 1 180 ? 7.424 16.292 19.406 1.00 11.65 180 VAL A O 1
ATOM 1337 N N . ALA A 1 181 ? 6.440 16.535 21.415 1.00 10.62 181 ALA A N 1
ATOM 1338 C CA . ALA A 1 181 ? 5.939 17.874 21.128 1.00 11.17 181 ALA A CA 1
ATOM 1339 C C . ALA A 1 181 ? 7.027 18.930 20.973 1.00 12.73 181 ALA A C 1
ATOM 1340 O O . ALA A 1 181 ? 7.018 19.702 20.010 1.00 11.52 181 ALA A O 1
ATOM 1342 N N . GLU A 1 182 ? 7.960 18.959 21.920 1.00 12.13 182 GLU A N 1
ATOM 1343 C CA . GLU A 1 182 ? 9.032 19.950 21.915 1.00 13.96 182 GLU A CA 1
ATOM 1344 C C . GLU A 1 182 ? 10.391 19.457 21.433 1.00 12.59 182 GLU A C 1
ATOM 1345 O O . GLU A 1 182 ? 11.252 20.265 21.084 1.00 12.10 182 GLU A O 1
ATOM 1351 N N . ASP A 1 183 ? 10.594 18.144 21.425 1.00 11.21 183 ASP A N 1
ATOM 1352 C CA . ASP A 1 183 ? 11.874 17.590 20.993 1.00 11.20 183 ASP A CA 1
ATOM 1353 C C . ASP A 1 183 ? 11.695 16.327 20.156 1.00 9.73 183 ASP A C 1
ATOM 1354 O O . ASP A 1 183 ? 12.269 15.279 20.459 1.00 10.26 183 ASP A O 1
ATOM 1359 N N . PRO A 1 184 ? 10.902 16.418 19.074 1.00 10.25 184 PRO A N 1
ATOM 1360 C CA . PRO A 1 184 ? 10.667 15.259 18.206 1.00 9.88 184 PRO A CA 1
ATOM 1361 C C . PRO A 1 184 ? 11.951 14.646 17.646 1.00 11.63 184 PRO A C 1
ATOM 1362 O O . PRO A 1 184 ? 12.055 13.427 17.513 1.00 11.90 184 PRO A O 1
ATOM 1366 N N . LEU A 1 185 ? 12.923 15.494 17.326 1.00 11.98 185 LEU A N 1
ATOM 1367 C CA . LEU A 1 185 ? 14.196 15.030 16.785 1.00 13.37 185 LEU A CA 1
ATOM 1368 C C . LEU A 1 185 ? 14.946 14.218 17.839 1.00 12.91 185 LEU A C 1
ATOM 1369 O O . LEU A 1 185 ? 15.550 13.188 17.531 1.00 13.23 185 LEU A O 1
ATOM 1374 N N . GLY A 1 186 ? 14.902 14.692 19.081 1.00 11.47 186 GLY A N 1
ATOM 1375 C CA . GLY A 1 186 ? 15.575 14.001 20.165 1.00 13.16 186 GLY A CA 1
ATOM 1376 C C . GLY A 1 186 ? 14.950 12.651 20.450 1.00 11.23 186 GLY A C 1
ATOM 1377 O O . GLY A 1 186 ? 15.640 11.696 20.808 1.00 11.72 186 GLY A O 1
ATOM 1378 N N . VAL A 1 187 ? 13.632 12.571 20.305 1.00 11.09 187 VAL A N 1
ATOM 1379 C CA . VAL A 1 187 ? 12.930 11.317 20.538 1.00 9.45 187 VAL A CA 1
ATOM 1380 C C . VAL A 1 187 ? 13.348 10.306 19.477 1.00 8.81 187 VAL A C 1
ATOM 1381 O O . VAL A 1 187 ? 13.554 9.131 19.773 1.00 9.22 187 VAL A O 1
ATOM 1385 N N . LEU A 1 188 ? 13.475 10.759 18.234 1.00 9.63 188 LEU A N 1
ATOM 1386 C CA . LEU A 1 188 ? 13.885 9.851 17.177 1.00 8.69 188 LEU A CA 1
ATOM 1387 C C . LEU A 1 188 ? 15.348 9.465 17.360 1.00 8.59 188 LEU A C 1
ATOM 1388 O O . LEU A 1 188 ? 15.741 8.357 17.009 1.00 9.69 188 LEU A O 1
ATOM 1393 N N . ASP A 1 189 ? 16.152 10.371 17.916 1.00 10.26 189 ASP A N 1
ATOM 1394 C CA . ASP A 1 189 ? 17.562 10.061 18.145 1.00 10.53 189 ASP A CA 1
ATOM 1395 C C . ASP A 1 189 ? 17.651 8.954 19.184 1.00 10.55 189 ASP A C 1
ATOM 1396 O O . ASP A 1 189 ? 18.479 8.052 19.077 1.00 11.05 189 ASP A O 1
ATOM 1401 N N . ALA A 1 190 ? 16.792 9.039 20.197 1.00 9.86 190 ALA A N 1
ATOM 1402 C CA . ALA A 1 190 ? 16.764 8.051 21.267 1.00 10.05 190 ALA A CA 1
ATOM 1403 C C . ALA A 1 190 ? 16.319 6.702 20.726 1.00 10.30 190 ALA A C 1
ATOM 1404 O O . ALA A 1 190 ? 16.867 5.660 21.088 1.00 10.37 190 ALA A O 1
ATOM 1406 N N . LEU A 1 191 ? 15.327 6.721 19.845 1.00 8.92 191 LEU A N 1
ATOM 1407 C CA . LEU A 1 191 ? 14.830 5.484 19.268 1.00 9.05 191 LEU A CA 1
ATOM 1408 C C . LEU A 1 191 ? 15.892 4.826 18.393 1.00 9.92 191 LEU A C 1
ATOM 1409 O O . LEU A 1 191 ? 16.036 3.603 18.395 1.00 10.58 191 LEU A O 1
ATOM 1414 N N . ASP A 1 192 ? 16.641 5.637 17.651 1.00 9.49 192 ASP A N 1
ATOM 1415 C CA . ASP A 1 192 ? 17.679 5.113 16.777 1.00 9.64 192 ASP A CA 1
ATOM 1416 C C . ASP A 1 192 ? 18.825 4.506 17.583 1.00 9.90 192 ASP A C 1
ATOM 1417 O O . ASP A 1 192 ? 19.406 3.494 17.189 1.00 10.93 192 ASP A O 1
ATOM 1422 N N . ARG A 1 193 ? 19.142 5.123 18.715 1.00 10.46 193 ARG A N 1
ATOM 1423 C CA . ARG A 1 193 ? 20.217 4.622 19.560 1.00 12.57 193 ARG A CA 1
ATOM 1424 C C . ARG A 1 193 ? 19.835 3.310 20.238 1.00 13.12 193 ARG A C 1
ATOM 1425 O O . ARG A 1 193 ? 20.627 2.371 20.281 1.00 13.79 193 ARG A O 1
ATOM 1433 N N . ALA A 1 194 ? 18.615 3.251 20.763 1.00 11.75 194 ALA A N 1
ATOM 1434 C CA . ALA A 1 194 ? 18.138 2.063 21.459 1.00 11.74 194 ALA A CA 1
ATOM 1435 C C . ALA A 1 194 ? 17.713 0.914 20.551 1.00 11.91 194 ALA A C 1
ATOM 1436 O O . ALA A 1 194 ? 18.163 -0.219 20.719 1.00 16.22 194 ALA A O 1
ATOM 1438 N N . VAL A 1 195 ? 16.851 1.209 19.586 1.00 10.48 195 VAL A N 1
ATOM 1439 C CA . VAL A 1 195 ? 16.334 0.187 18.682 1.00 10.22 195 VAL A CA 1
ATOM 1440 C C . VAL A 1 195 ? 16.993 0.180 17.314 1.00 11.12 195 VAL A C 1
ATOM 1441 O O . VAL A 1 195 ? 17.332 -0.883 16.780 1.00 12.02 195 VAL A O 1
ATOM 1445 N N . GLY A 1 196 ? 17.189 1.372 16.765 1.00 10.68 196 GLY A N 1
ATOM 1446 C CA . GLY A 1 196 ? 17.770 1.501 15.444 1.00 11.12 196 GLY A CA 1
ATOM 1447 C C . GLY A 1 196 ? 16.604 1.741 14.509 1.00 10.79 196 GLY A C 1
ATOM 1448 O O . GLY A 1 196 ? 15.734 0.882 14.362 1.00 9.11 196 GLY A O 1
ATOM 1449 N N . LEU A 1 197 ? 16.574 2.909 13.880 1.00 11.31 197 LEU A N 1
ATOM 1450 C CA . LEU A 1 197 ? 15.474 3.247 12.986 1.00 13.03 197 LEU A CA 1
ATOM 1451 C C . LEU A 1 197 ? 15.294 2.313 11.796 1.00 12.63 197 LEU A C 1
ATOM 1452 O O . LEU A 1 197 ? 14.225 2.294 11.182 1.00 12.75 197 LEU A O 1
ATOM 1457 N N . GLU A 1 198 ? 16.313 1.526 11.468 1.00 15.14 198 GLU A N 1
ATOM 1458 C CA . GLU A 1 198 ? 16.179 0.609 10.344 1.00 16.26 198 GLU A CA 1
ATOM 1459 C C . GLU A 1 198 ? 15.176 -0.491 10.676 1.00 14.42 198 GLU A C 1
ATOM 1460 O O . GLU A 1 198 ? 14.675 -1.180 9.786 1.00 16.23 198 GLU A O 1
ATOM 1466 N N . ARG A 1 199 ? 14.872 -0.637 11.963 1.00 13.03 199 ARG A N 1
ATOM 1467 C CA . ARG A 1 199 ? 13.930 -1.650 12.420 1.00 11.94 199 ARG A CA 1
ATOM 1468 C C . ARG A 1 199 ? 12.594 -1.037 12.836 1.00 10.12 199 ARG A C 1
ATOM 1469 O O . ARG A 1 199 ? 11.867 -1.615 13.642 1.00 10.86 199 ARG A O 1
ATOM 1477 N N . VAL A 1 200 ? 12.281 0.138 12.295 1.00 8.10 200 VAL A N 1
ATOM 1478 C CA . VAL A 1 200 ? 11.014 0.811 12.596 1.00 8.80 200 VAL A CA 1
ATOM 1479 C C . VAL A 1 200 ? 10.359 1.144 11.257 1.00 7.28 200 VAL A C 1
ATOM 1480 O O . VAL A 1 200 ? 10.380 2.292 10.801 1.00 8.73 200 VAL A O 1
ATOM 1484 N N . PRO A 1 201 ? 9.766 0.135 10.604 1.00 7.49 201 PRO A N 1
ATOM 1485 C CA . PRO A 1 201 ? 9.117 0.330 9.305 1.00 7.89 201 PRO A CA 1
ATOM 1486 C C . PRO A 1 201 ? 7.789 1.071 9.290 1.00 8.67 201 PRO A C 1
ATOM 1487 O O . PRO A 1 201 ? 7.406 1.647 8.270 1.00 9.46 201 PRO A O 1
ATOM 1491 N N . VAL A 1 202 ? 7.089 1.057 10.416 1.00 7.95 202 VAL A N 1
ATOM 1492 C CA . VAL A 1 202 ? 5.791 1.702 10.505 1.00 7.79 202 VAL A CA 1
ATOM 1493 C C . VAL A 1 202 ? 5.689 2.603 11.721 1.00 7.70 202 VAL A C 1
ATOM 1494 O O . VAL A 1 202 ? 6.171 2.268 12.804 1.00 7.82 202 VAL A O 1
ATOM 1498 N N . VAL A 1 203 ? 5.054 3.752 11.526 1.00 6.86 203 VAL A N 1
ATOM 1499 C CA . VAL A 1 203 ? 4.852 4.707 12.599 1.00 6.67 203 VAL A CA 1
ATOM 1500 C C . VAL A 1 203 ? 3.360 4.974 12.765 1.00 7.06 203 VAL A C 1
ATOM 1501 O O . VAL A 1 203 ? 2.665 5.255 11.784 1.00 6.51 203 VAL A O 1
ATOM 1505 N N . HIS A 1 204 ? 2.857 4.840 13.988 1.00 6.23 204 HIS A N 1
ATOM 1506 C CA . HIS A 1 204 ? 1.459 5.174 14.255 1.00 5.62 204 HIS A CA 1
ATOM 1507 C C . HIS A 1 204 ? 1.586 6.626 14.708 1.00 5.54 204 HIS A C 1
ATOM 1508 O O . HIS A 1 204 ? 1.914 6.906 15.866 1.00 6.08 204 HIS A O 1
ATOM 1515 N N . LEU A 1 205 ? 1.358 7.539 13.766 1.00 4.88 205 LEU A N 1
ATOM 1516 C CA . LEU A 1 205 ? 1.496 8.972 13.987 1.00 5.85 205 LEU A CA 1
ATOM 1517 C C . LEU A 1 205 ? 0.272 9.594 14.644 1.00 6.60 205 LEU A C 1
ATOM 1518 O O . LEU A 1 205 ? -0.371 10.483 14.089 1.00 8.09 205 LEU A O 1
ATOM 1523 N N . ASN A 1 206 ? -0.035 9.110 15.838 1.00 5.52 206 ASN A N 1
ATOM 1524 C CA . ASN A 1 206 ? -1.172 9.591 16.609 1.00 5.71 206 ASN A CA 1
ATOM 1525 C C . ASN A 1 206 ? -0.828 10.809 17.457 1.00 6.72 206 ASN A C 1
ATOM 1526 O O . ASN A 1 206 ? 0.245 10.863 18.056 1.00 7.15 206 ASN A O 1
ATOM 1531 N N . ASP A 1 207 ? -1.720 11.794 17.503 1.00 7.24 207 ASP A N 1
ATOM 1532 C CA . ASP A 1 207 ? -1.461 12.925 18.375 1.00 6.75 207 ASP A CA 1
ATOM 1533 C C . ASP A 1 207 ? -2.012 12.424 19.709 1.00 8.27 207 ASP A C 1
ATOM 1534 O O . ASP A 1 207 ? -2.619 11.352 19.765 1.00 7.68 207 ASP A O 1
ATOM 1539 N N . SER A 1 208 ? -1.820 13.191 20.771 1.00 8.42 208 SER A N 1
ATOM 1540 C CA . SER A 1 208 ? -2.238 12.761 22.098 1.00 9.14 208 SER A CA 1
ATOM 1541 C C . SER A 1 208 ? -3.131 13.726 22.864 1.00 9.38 208 SER A C 1
ATOM 1542 O O . SER A 1 208 ? -2.892 14.930 22.875 1.00 10.32 208 SER A O 1
ATOM 1545 N N . VAL A 1 209 ? -4.161 13.180 23.505 1.00 10.65 209 VAL A N 1
ATOM 1546 C CA . VAL A 1 209 ? -5.062 13.983 24.321 1.00 11.32 209 VAL A CA 1
ATOM 1547 C C . VAL A 1 209 ? -4.358 14.169 25.663 1.00 12.03 209 VAL A C 1
ATOM 1548 O O . VAL A 1 209 ? -4.433 15.235 26.277 1.00 13.41 209 VAL A O 1
ATOM 1552 N N . GLY A 1 210 ? -3.662 13.124 26.103 1.00 12.29 210 GLY A N 1
ATOM 1553 C CA . GLY A 1 210 ? -2.944 13.180 27.363 1.00 12.27 210 GLY A CA 1
ATOM 1554 C C . GLY A 1 210 ? -1.656 13.975 27.276 1.00 12.45 210 GLY A C 1
ATOM 1555 O O . GLY A 1 210 ? -1.077 14.129 26.199 1.00 14.31 210 GLY A O 1
ATOM 1556 N N . GLY A 1 211 ? -1.202 14.480 28.418 1.00 12.36 211 GLY A N 1
ATOM 1557 C CA . GLY A 1 211 ? 0.017 15.264 28.450 1.00 13.39 211 GLY A CA 1
ATOM 1558 C C . GLY A 1 211 ? 1.283 14.438 28.572 1.00 12.84 211 GLY A C 1
ATOM 1559 O O . GLY A 1 211 ? 1.232 13.216 28.725 1.00 13.50 211 GLY A O 1
ATOM 1560 N N . LEU A 1 212 ? 2.423 15.120 28.516 1.00 12.70 212 LEU A N 1
ATOM 1561 C CA . LEU A 1 212 ? 3.727 14.477 28.606 1.00 12.03 212 LEU A CA 1
ATOM 1562 C C . LEU A 1 212 ? 3.870 13.632 29.872 1.00 11.41 212 LEU A C 1
ATOM 1563 O O . LEU A 1 212 ? 3.718 14.134 30.985 1.00 12.60 212 LEU A O 1
ATOM 1568 N N . GLY A 1 213 ? 4.160 12.348 29.687 1.00 11.51 213 GLY A N 1
ATOM 1569 C CA . GLY A 1 213 ? 4.330 11.438 30.807 1.00 12.32 213 GLY A CA 1
ATOM 1570 C C . GLY A 1 213 ? 3.085 11.173 31.636 1.00 13.67 213 GLY A C 1
ATOM 1571 O O . GLY A 1 213 ? 3.181 10.675 32.757 1.00 16.49 213 GLY A O 1
ATOM 1572 N N . SER A 1 214 ? 1.916 11.487 31.086 1.00 13.84 214 SER A N 1
ATOM 1573 C CA . SER A 1 214 ? 0.654 11.288 31.797 1.00 15.43 214 SER A CA 1
ATOM 1574 C C . SER A 1 214 ? 0.191 9.835 31.835 1.00 16.19 214 SER A C 1
ATOM 1575 O O . SER A 1 214 ? -0.720 9.489 32.595 1.00 16.92 214 SER A O 1
ATOM 1578 N N . ARG A 1 215 ? 0.814 8.993 31.014 1.00 15.72 215 ARG A N 1
ATOM 1579 C CA . ARG A 1 215 ? 0.457 7.579 30.937 1.00 15.61 215 ARG A CA 1
ATOM 1580 C C . ARG A 1 215 ? -0.937 7.382 30.351 1.00 14.61 215 ARG A C 1
ATOM 1581 O O . ARG A 1 215 ? -1.486 6.283 30.390 1.00 14.88 215 ARG A O 1
ATOM 1589 N N . VAL A 1 216 ? -1.505 8.453 29.808 1.00 14.71 216 VAL A N 1
ATOM 1590 C CA . VAL A 1 216 ? -2.826 8.388 29.195 1.00 15.06 216 VAL A CA 1
ATOM 1591 C C . VAL A 1 216 ? -2.666 8.045 27.715 1.00 15.35 216 VAL A C 1
ATOM 1592 O O . VAL A 1 216 ? -1.894 8.686 27.004 1.00 15.49 216 VAL A O 1
ATOM 1596 N N . ASP A 1 217 ? -3.388 7.023 27.267 1.00 15.25 217 ASP A N 1
ATOM 1597 C CA . ASP A 1 217 ? -3.344 6.583 25.877 1.00 14.73 217 ASP A CA 1
ATOM 1598 C C . ASP A 1 217 ? -4.668 6.957 25.224 1.00 14.48 217 ASP A C 1
ATOM 1599 O O . ASP A 1 217 ? -5.609 6.169 25.211 1.00 15.00 217 ASP A O 1
ATOM 1604 N N . HIS A 1 218 ? -4.724 8.169 24.682 1.00 12.30 218 HIS A N 1
ATOM 1605 C CA . HIS A 1 218 ? -5.932 8.681 24.045 1.00 13.12 218 HIS A CA 1
ATOM 1606 C C . HIS A 1 218 ? -5.515 9.412 22.765 1.00 11.63 218 HIS A C 1
ATOM 1607 O O . HIS A 1 218 ? -5.052 10.552 22.813 1.00 11.80 218 HIS A O 1
ATOM 1614 N N . HIS A 1 219 ? -5.680 8.750 21.625 1.00 11.23 219 HIS A N 1
ATOM 1615 C CA . HIS A 1 219 ? -5.293 9.327 20.338 1.00 9.45 219 HIS A CA 1
ATOM 1616 C C . HIS A 1 219 ? -6.114 10.557 19.970 1.00 9.76 219 HIS A C 1
ATOM 1617 O O . HIS A 1 219 ? -7.276 10.680 20.353 1.00 10.89 219 HIS A O 1
ATOM 1624 N N . ALA A 1 220 ? -5.489 11.455 19.216 1.00 8.03 220 ALA A N 1
ATOM 1625 C CA . ALA A 1 220 ? -6.138 12.665 18.736 1.00 7.53 220 ALA A CA 1
ATOM 1626 C C . ALA A 1 220 ? -5.741 12.867 17.277 1.00 7.20 220 ALA A C 1
ATOM 1627 O O . ALA A 1 220 ? -4.655 12.453 16.861 1.00 7.00 220 ALA A O 1
ATOM 1629 N N . HIS A 1 221 ? -6.631 13.488 16.507 1.00 7.43 221 HIS A N 1
ATOM 1630 C CA . HIS A 1 221 ? -6.378 13.768 15.095 1.00 6.73 221 HIS A CA 1
ATOM 1631 C C . HIS A 1 221 ? -5.162 14.682 14.967 1.00 6.41 221 HIS A C 1
ATOM 1632 O O . HIS A 1 221 ? -4.732 15.304 15.942 1.00 7.00 221 HIS A O 1
ATOM 1639 N N . LEU A 1 222 ? -4.612 14.769 13.761 1.00 6.36 222 LEU A N 1
ATOM 1640 C CA . LEU A 1 222 ? -3.461 15.630 13.530 1.00 6.63 222 LEU A CA 1
ATOM 1641 C C . LEU A 1 222 ? -3.820 17.071 13.887 1.00 8.51 222 LEU A C 1
ATOM 1642 O O . LEU A 1 222 ? -4.908 17.550 13.564 1.00 9.06 222 LEU A O 1
ATOM 1647 N N . LEU A 1 223 ? -2.897 17.740 14.572 1.00 9.75 223 LEU A N 1
ATOM 1648 C CA . LEU A 1 223 ? -3.059 19.125 15.021 1.00 10.22 223 LEU A CA 1
ATOM 1649 C C . LEU A 1 223 ? -4.134 19.326 16.087 1.00 11.75 223 LEU A C 1
ATOM 1650 O O . LEU A 1 223 ? -4.376 20.455 16.510 1.00 14.69 223 LEU A O 1
ATOM 1655 N N . GLN A 1 224 ? -4.766 18.245 16.539 1.00 9.15 224 GLN A N 1
ATOM 1656 C CA .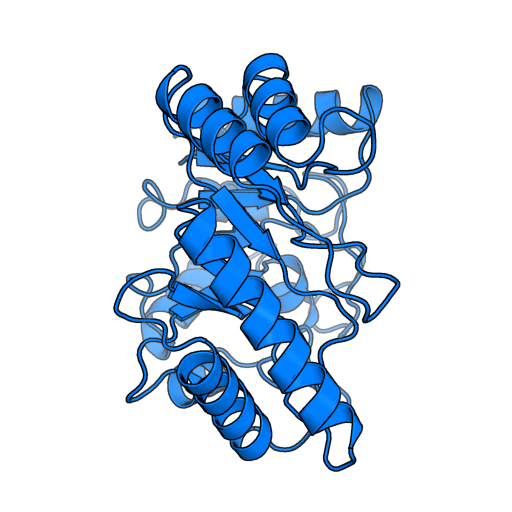 GLN A 1 224 ? -5.815 18.364 17.548 1.00 8.86 224 GLN A CA 1
ATOM 1657 C C . GLN A 1 224 ? -5.416 17.878 18.940 1.00 9.00 224 GLN A C 1
ATOM 1658 O O . GLN A 1 224 ? -6.239 17.860 19.859 1.00 11.38 224 GLN A O 1
ATOM 1664 N N . GLY A 1 225 ? -4.152 17.499 19.092 1.00 9.09 225 GLY A N 1
ATOM 1665 C CA . GLY A 1 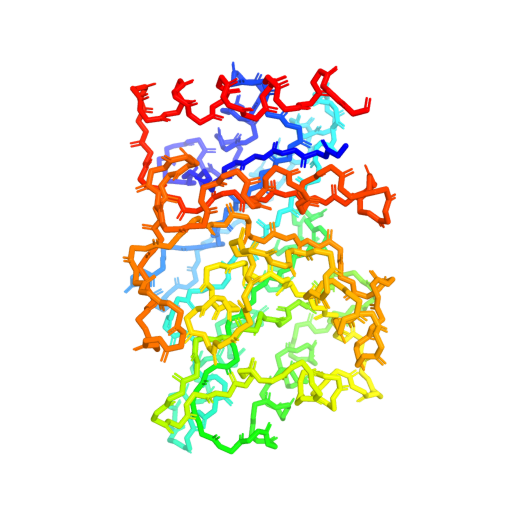225 ? -3.670 17.019 20.374 1.00 9.09 225 GLY A CA 1
ATOM 1666 C C . GLY A 1 225 ? -2.593 17.894 20.985 1.00 8.81 225 GLY A C 1
ATOM 1667 O O . GLY A 1 225 ? -2.389 19.031 20.565 1.00 10.45 225 GLY A O 1
ATOM 1668 N N . LYS A 1 226 ? -1.887 17.350 21.971 1.00 9.34 226 LYS A N 1
ATOM 1669 C CA . LYS A 1 226 ? -0.839 18.087 22.667 1.00 9.92 226 LYS A CA 1
ATOM 1670 C C . LYS A 1 226 ? 0.519 18.066 21.975 1.00 10.84 226 LYS A C 1
ATOM 1671 O O . LYS A 1 226 ? 1.416 18.822 22.349 1.00 11.78 226 LYS A O 1
ATOM 1677 N N . ILE A 1 227 ? 0.683 17.208 20.975 1.00 8.44 227 ILE A N 1
ATOM 1678 C CA . ILE A 1 227 ? 1.954 17.146 20.267 1.00 7.74 227 ILE A CA 1
ATOM 1679 C C . ILE A 1 227 ? 1.961 18.172 19.139 1.00 8.69 227 ILE A C 1
ATOM 1680 O O . ILE A 1 227 ? 2.983 18.803 18.869 1.00 10.87 227 ILE A O 1
ATOM 1685 N N . GLY A 1 228 ? 0.813 18.336 18.489 1.00 8.54 228 GLY A N 1
ATOM 1686 C CA . GLY A 1 228 ? 0.691 19.310 17.417 1.00 10.94 228 GLY A CA 1
ATOM 1687 C C . GLY A 1 228 ? 1.689 19.181 16.282 1.00 11.01 228 GLY A C 1
ATOM 1688 O O . GLY A 1 228 ? 1.875 18.101 15.722 1.00 10.58 228 GLY A O 1
ATOM 1689 N N . GLU A 1 229 ? 2.337 20.292 15.939 1.00 12.84 229 GLU A N 1
ATOM 1690 C CA . GLU A 1 229 ? 3.304 20.295 14.851 1.00 13.03 229 GLU A CA 1
ATOM 1691 C C . GLU A 1 229 ? 4.515 19.414 15.121 1.00 12.23 229 GLU A C 1
ATOM 1692 O O . GLU A 1 229 ? 5.342 19.198 14.235 1.00 11.57 229 GLU A O 1
ATOM 1698 N N . GLY A 1 230 ? 4.622 18.901 16.343 1.00 10.97 230 GLY A N 1
ATOM 1699 C CA . GLY A 1 230 ? 5.729 18.019 16.656 1.00 9.31 230 GLY A CA 1
ATOM 1700 C C . GLY A 1 230 ? 5.653 16.804 15.746 1.00 7.85 230 GLY A C 1
ATOM 1701 O O . GLY A 1 230 ? 6.675 16.240 15.351 1.00 9.37 230 GLY A O 1
ATOM 1702 N N . LEU A 1 231 ? 4.431 16.398 15.408 1.00 6.78 231 LEU A N 1
ATOM 1703 C CA . LEU A 1 231 ? 4.236 15.250 14.529 1.00 6.69 231 LEU A CA 1
ATOM 1704 C C . LEU A 1 231 ? 4.697 15.555 13.112 1.00 7.21 231 LEU A C 1
ATOM 1705 O O . LEU A 1 231 ? 5.067 14.650 12.365 1.00 7.50 231 LEU A O 1
ATOM 1710 N N . LYS A 1 232 ? 4.667 16.830 12.734 1.00 8.56 232 LYS A N 1
ATOM 1711 C CA . LYS A 1 232 ? 5.125 17.222 11.411 1.00 8.16 232 LYS A CA 1
ATOM 1712 C C . LYS A 1 232 ? 6.619 16.908 11.323 1.00 8.72 232 LYS A C 1
ATOM 1713 O O . LYS A 1 232 ? 7.098 16.389 10.317 1.00 7.85 232 LYS A O 1
ATOM 1719 N N . ARG A 1 233 ? 7.343 17.216 12.395 1.00 9.69 233 ARG A N 1
ATOM 1720 C CA . ARG A 1 233 ? 8.779 16.979 12.446 1.00 10.82 233 ARG A CA 1
ATOM 1721 C C . ARG A 1 233 ? 9.126 15.493 12.392 1.00 8.74 233 ARG A C 1
ATOM 1722 O O . ARG A 1 233 ? 10.172 15.115 11.864 1.00 10.01 233 ARG A O 1
ATOM 1730 N N . VAL A 1 234 ? 8.253 14.650 12.937 1.00 8.96 234 VAL A N 1
ATOM 1731 C CA . VAL A 1 234 ? 8.479 13.207 12.899 1.00 7.50 234 VAL A CA 1
ATOM 1732 C C . VAL A 1 234 ? 8.180 12.703 11.485 1.00 6.18 234 VAL A C 1
ATOM 1733 O O . VAL A 1 234 ? 8.971 11.968 10.886 1.00 7.65 234 VAL A O 1
ATOM 1737 N N . PHE A 1 235 ? 7.037 13.119 10.953 1.00 6.39 235 PHE A N 1
ATOM 1738 C CA . PHE A 1 235 ? 6.605 12.723 9.621 1.00 8.24 235 PHE A CA 1
ATOM 1739 C C . PHE A 1 235 ? 7.627 13.101 8.553 1.00 7.75 235 PHE A C 1
ATOM 1740 O O . PHE A 1 235 ? 7.873 12.334 7.624 1.00 9.12 235 PHE A O 1
ATOM 1748 N N . LEU A 1 236 ? 8.238 14.273 8.707 1.00 7.67 236 LEU A N 1
ATOM 1749 C CA . LEU A 1 236 ? 9.201 14.769 7.733 1.00 9.02 236 LEU A CA 1
ATOM 1750 C C . LEU A 1 236 ? 10.665 14.554 8.087 1.00 8.49 236 LEU A C 1
ATOM 1751 O O . LEU A 1 236 ? 11.547 15.083 7.411 1.00 9.70 236 LEU A O 1
ATOM 1756 N N . ASP A 1 237 ? 10.941 13.796 9.141 1.00 9.07 237 ASP A N 1
ATOM 1757 C CA . ASP A 1 237 ? 12.335 13.565 9.494 1.00 8.15 237 ASP A CA 1
ATOM 1758 C C . ASP A 1 237 ? 12.960 12.804 8.332 1.00 8.55 237 ASP A C 1
ATOM 1759 O O . ASP A 1 237 ? 12.434 11.785 7.899 1.00 8.17 237 ASP A O 1
ATOM 1764 N N . PRO A 1 238 ? 14.094 13.291 7.809 1.00 8.71 238 PRO A N 1
ATOM 1765 C CA . PRO A 1 238 ? 14.758 12.624 6.685 1.00 9.67 238 PRO A CA 1
ATOM 1766 C C . PRO A 1 238 ? 15.053 11.139 6.879 1.00 8.60 238 PRO A C 1
ATOM 1767 O O . PRO A 1 238 ? 15.128 10.387 5.912 1.00 8.49 238 PRO A O 1
ATOM 1771 N N . ARG A 1 239 ? 15.223 10.718 8.125 1.00 7.62 239 ARG A N 1
ATOM 1772 C CA . ARG A 1 239 ? 15.521 9.320 8.405 1.00 7.48 239 ARG A CA 1
ATOM 1773 C C . ARG A 1 239 ? 14.314 8.406 8.214 1.00 8.93 239 ARG A C 1
ATOM 1774 O O . ARG A 1 239 ? 14.466 7.191 8.111 1.00 9.98 239 ARG A O 1
ATOM 1782 N N . LEU A 1 240 ? 13.124 8.995 8.156 1.00 7.90 240 LEU A N 1
ATOM 1783 C CA . LEU A 1 240 ? 11.897 8.216 8.006 1.00 8.98 240 LEU A CA 1
ATOM 1784 C C . LEU A 1 240 ? 11.193 8.458 6.680 1.00 10.15 240 LEU A C 1
ATOM 1785 O O . LEU A 1 240 ? 10.053 8.033 6.495 1.00 11.17 240 LEU A O 1
ATOM 1790 N N . LYS A 1 241 ? 11.869 9.124 5.755 1.00 11.12 241 LYS A N 1
ATOM 1791 C CA . LYS A 1 241 ? 11.259 9.446 4.468 1.00 11.85 241 LYS A CA 1
ATOM 1792 C C . LYS A 1 241 ? 10.702 8.266 3.676 1.00 13.14 241 LYS A C 1
ATOM 1793 O O . LYS A 1 241 ? 9.806 8.452 2.858 1.00 13.83 241 LYS A O 1
A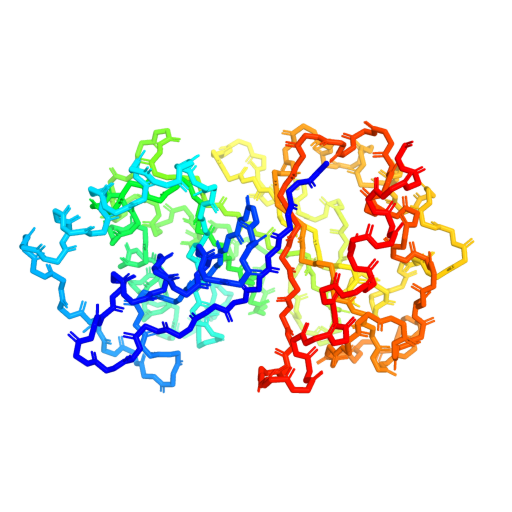TOM 1799 N N . ASP A 1 242 ? 11.213 7.062 3.916 1.00 13.89 242 ASP A N 1
ATOM 1800 C CA . ASP A 1 242 ? 10.738 5.887 3.186 1.00 15.28 242 ASP A CA 1
ATOM 1801 C C . ASP A 1 242 ? 9.894 4.951 4.049 1.00 16.01 242 ASP A C 1
ATOM 1802 O O . ASP A 1 242 ? 9.723 3.777 3.714 1.00 18.71 242 ASP A O 1
ATOM 1807 N N . ARG A 1 243 ? 9.358 5.466 5.150 1.00 12.37 243 ARG A N 1
ATOM 1808 C CA . ARG A 1 243 ? 8.558 4.637 6.038 1.00 12.04 243 ARG A CA 1
ATOM 1809 C C . ARG A 1 243 ? 7.065 4.817 5.814 1.00 10.72 243 ARG A C 1
ATOM 1810 O O . ARG A 1 243 ? 6.635 5.646 5.007 1.00 11.68 243 ARG A O 1
ATOM 1818 N N . VAL A 1 244 ? 6.285 4.029 6.546 1.00 8.77 244 VAL A N 1
ATOM 1819 C CA . VAL A 1 244 ? 4.831 4.047 6.466 1.00 8.73 244 VAL A CA 1
ATOM 1820 C C . VAL A 1 244 ? 4.240 4.685 7.719 1.00 7.53 244 VAL A C 1
ATOM 1821 O O . VAL A 1 244 ? 4.564 4.285 8.832 1.00 8.78 244 VAL A O 1
ATOM 1825 N N . PHE A 1 245 ? 3.370 5.671 7.527 1.00 6.92 245 PHE A N 1
ATOM 1826 C CA . PHE A 1 245 ? 2.737 6.371 8.637 1.00 6.30 245 PHE A CA 1
ATOM 1827 C C . PHE A 1 245 ? 1.235 6.121 8.633 1.00 7.14 245 PHE A C 1
ATOM 1828 O O . PHE A 1 245 ? 0.560 6.366 7.633 1.00 7.99 245 PHE A O 1
ATOM 1836 N N . ILE A 1 246 ? 0.721 5.622 9.753 1.00 4.68 246 ILE A N 1
ATOM 1837 C CA . ILE A 1 246 ? -0.704 5.335 9.896 1.00 4.81 246 ILE A CA 1
ATOM 1838 C C . ILE A 1 246 ? -1.300 6.093 11.078 1.00 5.30 246 ILE A C 1
ATOM 1839 O O . ILE A 1 246 ? -0.783 6.026 12.196 1.00 6.55 246 ILE A O 1
ATOM 1844 N N . LEU A 1 247 ? -2.386 6.816 10.827 1.00 5.56 247 LEU A N 1
ATOM 1845 C CA . LEU A 1 247 ? -3.083 7.560 11.871 1.00 6.00 247 LEU A CA 1
ATOM 1846 C C . LEU A 1 247 ? -4.222 6.653 12.327 1.00 6.26 247 LEU A C 1
ATOM 1847 O O . LEU A 1 247 ? -4.874 6.014 11.498 1.00 7.76 247 LEU A O 1
ATOM 1852 N N . GLU A 1 248 ? -4.441 6.581 13.638 1.00 7.30 248 GLU A N 1
ATOM 1853 C CA . GLU A 1 248 ? -5.489 5.731 14.203 1.00 6.95 248 GLU A CA 1
ATOM 1854 C C . GLU A 1 248 ? -6.453 6.576 15.030 1.00 6.96 248 GLU A C 1
ATOM 1855 O O . GLU A 1 248 ? -6.354 6.627 16.252 1.00 6.99 248 GLU A O 1
ATOM 1861 N N . THR A 1 249 ? -7.381 7.244 14.355 1.00 5.96 249 THR A N 1
ATOM 1862 C CA . THR A 1 249 ? -8.348 8.098 15.032 1.00 5.60 249 THR A CA 1
ATOM 1863 C C . THR A 1 249 ? -9.728 7.909 14.408 1.00 6.46 249 THR A C 1
ATOM 1864 O O . THR A 1 249 ? -9.863 7.234 13.396 1.00 6.55 249 THR A O 1
ATOM 1868 N N . PRO A 1 250 ? -10.772 8.495 15.015 1.00 6.79 250 PRO A N 1
ATOM 1869 C CA . PRO A 1 250 ? -12.131 8.359 14.479 1.00 7.57 250 PRO A CA 1
ATOM 1870 C C . PRO A 1 250 ? -12.227 8.657 12.982 1.00 8.31 250 PRO A C 1
ATOM 1871 O O . PRO A 1 250 ? -11.623 9.611 12.485 1.00 7.22 250 PRO A O 1
ATOM 1875 N N . ARG A 1 251 ? -13.010 7.840 12.283 1.00 7.22 251 ARG A N 1
ATOM 1876 C CA . ARG A 1 251 ? -13.174 7.959 10.839 1.00 8.36 251 ARG A CA 1
ATOM 1877 C C . ARG A 1 251 ? -14.482 8.618 10.420 1.00 7.54 251 ARG A C 1
ATOM 1878 O O . ARG A 1 251 ? -15.483 8.541 11.125 1.00 9.26 251 ARG A O 1
ATOM 1886 N N . GLY A 1 252 ? -14.464 9.251 9.252 1.00 7.50 252 GLY A N 1
ATOM 1887 C CA . GLY A 1 252 ? -15.656 9.904 8.742 1.00 7.37 252 GLY A CA 1
ATOM 1888 C C . GLY A 1 252 ? -15.284 10.923 7.687 1.00 8.44 252 GLY A C 1
ATOM 1889 O O . GLY A 1 252 ? -14.124 11.328 7.609 1.00 6.93 252 GLY A O 1
ATOM 1890 N N . PRO A 1 253 ? -16.234 11.362 6.850 1.00 8.09 253 PRO A N 1
ATOM 1891 C CA . PRO A 1 253 ? -15.868 12.348 5.831 1.00 8.49 253 PRO A CA 1
ATOM 1892 C C . PRO A 1 253 ? -15.198 13.611 6.387 1.00 8.70 253 PRO A C 1
ATOM 1893 O O . PRO A 1 253 ? -14.177 14.052 5.860 1.00 10.26 253 PRO A O 1
ATOM 1897 N N . GLU A 1 254 ? -15.759 14.183 7.450 1.00 9.56 254 GLU A N 1
ATOM 1898 C CA . GLU A 1 254 ? -15.197 15.391 8.053 1.00 10.72 254 GLU A CA 1
ATOM 1899 C C . GLU A 1 254 ? -13.827 15.119 8.668 1.00 9.14 254 GLU A C 1
ATOM 1900 O O . GLU A 1 254 ? -12.873 15.868 8.433 1.00 8.74 254 GLU A O 1
ATOM 1906 N N . GLU A 1 255 ? -13.734 14.052 9.458 1.00 8.57 255 GLU A N 1
ATOM 1907 C CA . GLU A 1 255 ? -12.474 13.691 10.106 1.00 8.66 255 GLU A CA 1
ATOM 1908 C C . GLU A 1 255 ? -11.385 13.351 9.095 1.00 8.52 255 GLU A C 1
ATOM 1909 O O . GLU A 1 255 ? -10.239 13.796 9.222 1.00 8.64 255 GLU A O 1
ATOM 1915 N N . ASP A 1 256 ? -11.742 12.558 8.093 1.00 8.22 256 ASP A N 1
ATOM 1916 C CA . ASP A 1 256 ? -10.788 12.165 7.069 1.00 6.89 256 ASP A CA 1
ATOM 1917 C C . ASP A 1 256 ? -10.298 13.381 6.278 1.00 7.39 256 ASP A C 1
ATOM 1918 O O . ASP A 1 256 ? -9.108 13.504 6.010 1.00 8.40 256 ASP A O 1
ATOM 1923 N N . ALA A 1 257 ? -11.210 14.281 5.914 1.00 8.19 257 ALA A N 1
ATOM 1924 C CA . ALA A 1 257 ? -10.820 15.465 5.148 1.00 9.14 257 ALA A CA 1
ATOM 1925 C C . ALA A 1 257 ? -9.795 16.293 5.908 1.00 8.45 257 ALA A C 1
ATOM 1926 O O . ALA A 1 257 ? -8.817 16.764 5.326 1.00 9.58 257 ALA A O 1
ATOM 1928 N N . TRP A 1 258 ? -10.032 16.477 7.203 1.00 7.94 258 TRP A N 1
ATOM 1929 C CA . TRP A 1 258 ? -9.125 17.238 8.061 1.00 7.18 258 TRP A CA 1
ATOM 1930 C C . TRP A 1 258 ? -7.738 16.600 8.071 1.00 6.97 258 TRP A C 1
ATOM 1931 O O . TRP A 1 258 ? -6.732 17.248 7.772 1.00 7.75 258 TRP A O 1
ATOM 1942 N N . ASN A 1 259 ? -7.687 15.321 8.413 1.00 6.04 259 ASN A N 1
ATOM 1943 C CA . ASN A 1 259 ? -6.415 14.624 8.478 1.00 5.16 259 ASN A CA 1
ATOM 1944 C C . ASN A 1 259 ? -5.677 14.557 7.150 1.00 5.85 259 ASN A C 1
ATOM 1945 O O . ASN A 1 259 ? -4.460 14.707 7.116 1.00 6.27 259 ASN A O 1
ATOM 1950 N N . LEU A 1 260 ? -6.393 14.325 6.054 1.00 7.51 260 LEU A N 1
ATOM 1951 C CA . LEU A 1 260 ? -5.739 14.261 4.753 1.00 7.03 260 LEU A CA 1
ATOM 1952 C C . LEU A 1 260 ? -5.171 15.622 4.357 1.00 7.09 260 LEU A C 1
ATOM 1953 O O . LEU A 1 260 ? -4.091 15.708 3.772 1.00 6.93 260 LEU A O 1
ATOM 1958 N N . ARG A 1 261 ? -5.891 16.690 4.681 1.00 7.93 261 ARG A N 1
ATOM 1959 C CA . ARG A 1 261 ? -5.409 18.024 4.355 1.00 7.69 261 ARG A CA 1
ATOM 1960 C C . ARG A 1 261 ? -4.124 18.326 5.127 1.00 6.64 261 ARG A C 1
ATOM 1961 O O . ARG A 1 261 ? -3.211 18.952 4.595 1.00 7.50 261 ARG A O 1
ATOM 1969 N N . VAL A 1 262 ? -4.035 17.860 6.369 1.00 6.55 262 VAL A N 1
ATOM 1970 C CA . VAL A 1 262 ? -2.823 18.092 7.150 1.00 5.83 262 VAL A CA 1
ATOM 1971 C C . VAL A 1 262 ? -1.665 17.224 6.623 1.00 8.37 262 VAL A C 1
ATOM 1972 O O . VAL A 1 262 ? -0.556 17.716 6.434 1.00 6.15 262 VAL A O 1
ATOM 1976 N N . PHE A 1 263 ? -1.924 15.942 6.371 1.00 7.50 263 PHE A N 1
ATOM 1977 C CA . PHE A 1 263 ? -0.892 15.044 5.849 1.00 7.83 263 PHE A CA 1
ATOM 1978 C C . PHE A 1 263 ? -0.319 15.603 4.557 1.00 7.61 263 PHE A C 1
ATOM 1979 O O . PHE A 1 263 ? 0.889 15.662 4.371 1.00 7.83 263 PHE A O 1
ATOM 1987 N N . ARG A 1 264 ? -1.207 16.013 3.661 1.00 8.53 264 ARG A N 1
ATOM 1988 C CA . ARG A 1 264 ? -0.789 16.530 2.372 1.00 7.55 264 ARG A CA 1
ATOM 1989 C C . ARG A 1 264 ? -0.072 17.867 2.444 1.00 7.72 264 ARG A C 1
ATOM 1990 O O . ARG A 1 264 ? 0.841 18.121 1.659 1.00 8.50 264 ARG A O 1
ATOM 1998 N N . ALA A 1 265 ? -0.463 18.715 3.388 1.00 7.87 265 ALA A N 1
ATOM 1999 C CA . ALA A 1 265 ? 0.198 20.004 3.540 1.00 8.67 265 ALA A CA 1
ATOM 2000 C C . ALA A 1 265 ? 1.624 19.730 3.999 1.00 9.83 265 ALA A C 1
ATOM 2001 O O . ALA A 1 265 ? 2.580 20.339 3.516 1.00 11.35 265 ALA A O 1
ATOM 2003 N N . TRP A 1 266 ? 1.762 18.797 4.933 1.00 9.33 266 TRP A N 1
ATOM 2004 C CA . TRP A 1 266 ? 3.078 18.443 5.439 1.00 9.64 266 TRP A CA 1
ATOM 2005 C C . TRP A 1 266 ? 3.937 17.824 4.353 1.00 10.24 266 TRP A C 1
ATOM 2006 O O . TRP A 1 266 ? 5.106 18.161 4.216 1.00 8.87 266 TRP A O 1
ATOM 2017 N N . LEU A 1 267 ? 3.350 16.921 3.572 1.00 10.22 267 LEU A N 1
ATOM 2018 C CA . LEU A 1 267 ? 4.090 16.248 2.516 1.00 12.56 267 LEU A CA 1
ATOM 2019 C C . LEU A 1 267 ? 4.706 17.235 1.524 1.00 13.07 267 LEU A C 1
ATOM 2020 O O . LEU A 1 267 ? 5.791 16.990 0.998 1.00 14.19 267 LEU A O 1
ATOM 2025 N N . GLU A 1 268 ? 4.019 18.349 1.280 1.00 13.98 268 GLU A N 1
ATOM 2026 C CA . GLU A 1 268 ? 4.518 19.373 0.358 1.00 16.51 268 GLU A CA 1
ATOM 2027 C C . GLU A 1 268 ? 5.749 20.075 0.919 1.00 16.75 268 GLU A C 1
ATOM 2028 O O . GLU A 1 268 ? 6.485 20.736 0.185 1.00 16.69 268 GLU A O 1
ATOM 2034 N N . GLU A 1 269 ? 5.960 19.936 2.223 1.00 16.61 269 GLU A N 1
ATOM 2035 C CA . GLU A 1 269 ? 7.087 20.575 2.897 1.00 18.03 269 GLU A CA 1
ATOM 2036 C C . GLU A 1 269 ? 8.299 19.661 3.037 1.00 18.73 269 GLU A C 1
ATOM 2037 O O . GLU A 1 269 ? 9.295 20.046 3.648 1.00 18.34 269 GLU A O 1
ATOM 2043 N N . ALA A 1 270 ? 8.217 18.458 2.476 1.00 18.34 270 ALA A N 1
ATOM 2044 C CA . ALA A 1 270 ? 9.317 17.500 2.565 1.00 21.15 270 ALA A CA 1
ATOM 2045 C C . ALA A 1 270 ? 10.602 18.043 1.948 1.00 22.90 270 ALA A C 1
ATOM 2046 O O . ALA A 1 270 ? 10.529 19.040 1.202 1.00 23.29 270 ALA A O 1
#

Nearest PDB structures (foldseek):
  3aam-assembly1_A  TM=1.004E+00  e=6.964E-56  Thermus thermophilus HB8
  2nq9-assembly1_A  TM=9.099E-01  e=3.109E-22  Escherichia coli
  3aal-assembly1_A  TM=8.856E-01  e=1.543E-22  Geobacillus kaustophilus
  8edd-assembly1_A  TM=8.881E-01  e=5.909E-22  Staphylococcus aureus
  1xp3-assembly1_A  TM=8.823E-01  e=6.691E-20  Bacillus anthracis

InterPro domains:
  IPR001719 AP endonuclease 2 [PS51432] (1-268)
  IPR001719 AP endonuclease 2 [PTHR21445] (4-268)
  IPR001719 AP endonuclease 2 [SM00518] (3-267)
  IPR001719 AP endonuclease 2 [TIGR00587] (5-266)
  IPR001719 AP endonuclease 2 [cd00019] (5-266)
  IPR013022 Xylose isomerase-like, TIM barrel domain [PF01261] (21-258)
  IPR018246 AP endonuclease 2, zinc binding site [PS00731] (203-219)
  IPR036237 Xylose isomerase-like superfamily [SSF51658] (4-266)

CATH classification: 3.20.20.150

Foldseek 3Di:
DFEEAEDEQDDPLGLLVRLVVCLVLVGQAYEYAQDPLVDLDGDDDDLVSLVSLQVSLVVRNVRAYEHEQHLQAALADPDCSNVSNLCSLLSRQLSCVSNVHQEYEYEQHFHDLVSSLVSVVSSCVSNVDDLGREYAYEAALDDDRGFRLALLRVQVSCPPHSHFYEYEPQRNQSQANLLQPCVVVSVVRNCVRRNCVRHQEYQLFAYQDGGNNSDRDGDAACGHDSHCSSLCVCPPPSCVNHYYYYYDDDDPVRSVVRVVVNVVSVVVD

Radius of gyration: 17.37 Å; Cα contacts (8 Å, |Δi|>4): 595; chains: 1; bounding box: 40×42×46 Å

Sequence (269 aa):
PRYGFHLSIAGKKGVAGAVEEATALGLTAFQIFAKSPRSWRPRALSPAEVEAFRALREASGGLPAVIHASYLVNLGAEGELWEKSVASLADDLEKAALLGVEYVVVHPGSGRPERVKEGALKALRLAGVRSRPVLLVENTAGGGEKVGARFEELAWLVADTPLQVCLDTCHAYAAGYDVAEDPLGVLDALDRAVGLERVPVVHLNDSVGGLGSRVDHHAHLLQGKIGEGLKRVFLDPRLKDRVFILETPRGPEEDAWNLRVFRAWLEEA

Organism: Thermus thermophilus (strain ATCC 27634 / DSM 579 / HB8) (NCBI:txid300852)

B-factor: mean 13.82, std 7.53, range [4.48, 64.32]

Solvent-accessible surface area: 11469 Å² total; per-residue (Å²): 31,98,10,0,4,31,0,71,16,85,63,214,126,4,2,10,16,0,6,72,60,0,68,89,46,34,7,44,0,0,0,0,54,7,7,61,25,186,49,73,198,85,60,94,27,55,116,75,34,21,111,32,0,92,44,60,31,126,88,47,60,38,19,35,2,0,0,28,1,6,111,41,0,27,0,2,11,115,45,114,68,23,90,71,0,5,55,9,0,4,18,1,0,71,28,0,49,94,2,9,0,62,30,0,0,0,49,0,12,41,25,115,37,100,32,1,32,84,0,0,70,88,0,16,189,93,18,57,15,189,97,119,2,21,1,0,1,5,0,10,2,4,27,88,134,110,2,0,20,138,1,81,52,0,24,103,2,18,47,152,25,75,3,25,0,0,2,0,1,0,12,0,19,0,21,42,25,41,0,17,145,74,14,107,21,9,1,58,16,0,59,172,23,20,7,9,108,96,0,12,0,0,0,0,0,0,0,66,7,31,87,32,48,111,67,74,100,49,10,22,0,72,88,20,130,6,16,85,6,0,44,113,1,0,20,6,101,87,0,128,117,63,10,0,0,2,27,18,87,80,17,128,112,45,11,48,104,2,12,182,16,0,89,47,6,60,157,99,110